Protein 4GR6 (pdb70)

CATH classification: 1.10.1200.210

Solvent-accessible surface area: 11670 Å² total; per-residue (Å²): 141,41,48,75,4,52,90,71,6,14,18,39,1,1,83,29,0,1,136,44,0,21,145,74,2,149,71,164,53,77,99,40,54,74,91,0,123,86,18,12,89,129,12,132,14,83,40,0,71,94,0,2,90,35,0,4,139,117,20,51,135,0,0,41,80,0,6,85,23,0,21,97,24,0,15,128,7,49,143,131,28,87,29,45,42,11,76,100,93,4,22,70,50,7,103,50,5,70,83,75,41,114,93,74,120,22,53,57,1,54,53,46,11,19,40,43,3,0,96,23,0,1,69,49,0,22,124,73,1,141,83,158,52,82,99,52,56,76,86,0,110,81,15,20,92,125,21,150,16,69,77,1,82,70,0,1,84,35,0,5,156,115,22,107,106,0,2,37,67,0,6,117,23,1,29,110,31,0,15,108,7,47,120,114,26,89,33,46,51,8,72,113,73,2,46,83,41,17,135,19,6,71,155,54,63,123,151,84,122

Radius of gyration: 19.75 Å; Cα contacts (8 Å, |Δi|>4): 149; chains: 2; bounding box: 53×51×36 Å

Sequence (209 aa):
TFGDVQKQIIVNYFTYKAVRTVLHQLYEMNPPQYTWFYNHIITNRPTDGKRFLRALGKESQEELAERVMITRLHLYGKWIKKADHGKIYQEISDENLALMRERLMETFGDVQKQIVNYFTYKAVRTVLHQLYEMNPPQYTWFYNNHIITNRPTDGKRFLRALGKESQEELAERVMITRLHLYGKWIKKADHGKIYQEISDENLALMRERLMET

Foldseek 3Di:
DCVVVVQQLLLVLLVVLLVVVLVVCVPPPVVVNVVSVVVCVPQPSRRPVSSLVVVCVPDVPSSVSSVVRSVVVVVVCVVDDDVVVVVVVVVVVVVVVVVVVVDD/DCPVVVQVVLLVLLVVLLVVLLVCCVPPPVVVNVVSVVVCVVQPSGRVVSSLVVVCVVDVVVSVSSVVRSVVVVVVCVVPDDVVVVVVVVVVVVVVVVVVVVVVD

Structure (mmCIF, N/CA/C/O backbone):
data_4GR6
#
_entry.id   4GR6
#
_cell.length_a   91.770
_cell.length_b   63.300
_cell.length_c   57.320
_cell.angle_alpha   90.00
_cell.angle_beta   96.57
_cell.angle_gamma   90.00
#
_symmetry.space_group_name_H-M   'C 1 2 1'
#
loop_
_entity.id
_entity.type
_entity.pdbx_description
1 polymer AtRbcX2
2 non-polymer 1,2-ETHANEDIOL
3 water water
#
loop_
_atom_site.group_PDB
_atom_site.id
_atom_site.type_symbol
_atom_site.label_atom_id
_atom_site.label_alt_id
_atom_site.label_comp_id
_atom_site.label_asym_id
_atom_site.label_entity_id
_atom_site.label_seq_id
_atom_site.pdbx_PDB_ins_code
_atom_site.Cartn_x
_atom_site.Cartn_y
_atom_site.Cartn_z
_atom_site.occupancy
_atom_site.B_iso_or_equiv
_atom_site.auth_seq_id
_atom_site.auth_comp_id
_atom_site.auth_asym_id
_atom_site.auth_atom_id
_atom_site.pdbx_PDB_model_num
ATOM 1 N N . THR A 1 11 ? -17.425 15.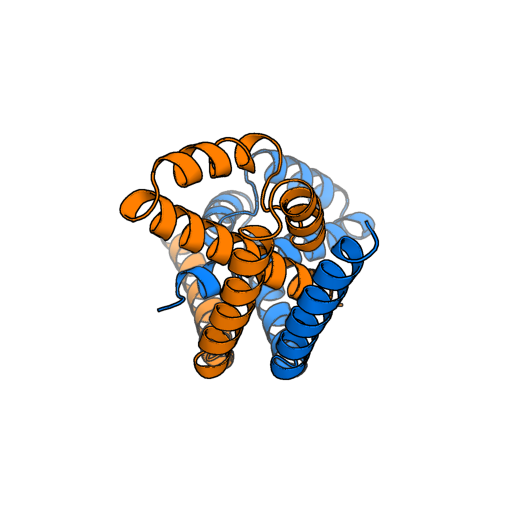318 -30.904 1.00 83.41 11 THR A N 1
ATOM 2 C CA . THR A 1 11 ? -18.139 15.135 -29.642 1.00 82.09 11 THR A CA 1
ATOM 3 C C . THR A 1 11 ? -17.153 15.067 -28.459 1.00 79.65 11 THR A C 1
ATOM 4 O O . THR A 1 11 ? -15.934 14.929 -28.651 1.00 79.76 11 THR A O 1
ATOM 8 N N . PHE A 1 12 ? -17.684 15.183 -27.242 1.00 73.49 12 PHE A N 1
ATOM 9 C CA . PHE A 1 12 ? -16.866 15.224 -26.027 1.00 64.15 12 PHE A CA 1
ATOM 10 C C . PHE A 1 12 ? -15.928 16.449 -26.003 1.00 63.16 12 PHE A C 1
ATOM 11 O O . PHE A 1 12 ? -14.948 16.493 -25.237 1.00 57.68 12 PHE A O 1
ATOM 19 N N . GLY A 1 13 ? -16.217 17.436 -26.848 1.00 52.53 13 GLY A N 1
ATOM 20 C CA . GLY A 1 13 ? -15.484 18.686 -26.820 1.00 50.66 13 GLY A CA 1
ATOM 21 C C . GLY A 1 13 ? -15.577 19.316 -25.445 1.00 44.05 13 GLY A C 1
ATOM 22 O O . GLY A 1 13 ? -14.688 20.047 -25.028 1.00 39.66 13 GLY A O 1
ATOM 23 N N . ASP A 1 14 ? -16.661 19.045 -24.723 1.00 36.93 14 ASP A N 1
ATOM 24 C CA . ASP A 1 14 ? -16.775 19.576 -23.387 1.00 38.39 14 ASP A CA 1
ATOM 25 C C . ASP A 1 14 ? -15.722 18.927 -22.497 1.00 43.61 14 ASP A C 1
ATOM 26 O O . ASP A 1 14 ? -15.227 19.556 -21.553 1.00 37.93 14 ASP A O 1
ATOM 31 N N . VAL A 1 15 ? -15.419 17.662 -22.771 1.00 40.39 15 VAL A N 1
ATOM 32 C CA . VAL A 1 15 ? -14.459 16.939 -21.952 1.00 42.07 15 VAL A CA 1
ATOM 33 C C . VAL A 1 15 ? -13.077 17.552 -22.181 1.00 38.12 15 VAL A C 1
ATOM 34 O O . VAL A 1 15 ? -12.344 17.820 -21.234 1.00 34.92 15 VAL A O 1
ATOM 38 N N . GLN A 1 16 ? -12.736 17.765 -23.443 1.00 36.27 16 GLN A N 1
ATOM 39 C CA . GLN A 1 16 ? -11.468 18.401 -23.776 1.00 43.40 16 GLN A CA 1
ATOM 40 C C . GLN A 1 16 ? -11.318 19.749 -23.062 1.00 47.32 16 GLN A C 1
ATOM 41 O O . GLN A 1 16 ? -10.295 20.024 -22.431 1.00 38.16 16 GLN A O 1
ATOM 47 N N . LYS A 1 17 ? -12.332 20.600 -23.187 1.00 35.13 17 LYS A N 1
ATOM 48 C CA . LYS A 1 17 ? -12.308 21.918 -22.554 1.00 33.02 17 LYS A CA 1
ATOM 49 C C . LYS A 1 17 ? -12.071 21.832 -21.045 1.00 33.51 17 LYS A C 1
ATOM 50 O O . LYS A 1 17 ? -11.290 22.609 -20.481 1.00 34.62 17 LYS A O 1
ATOM 56 N N . GLN A 1 18 ? -12.735 20.890 -20.376 1.00 31.61 18 GLN A N 1
ATOM 57 C CA . GLN A 1 18 ? -12.589 20.725 -18.928 1.00 33.53 18 GLN A CA 1
ATOM 58 C C . GLN A 1 18 ? -11.191 20.223 -18.526 1.00 36.46 18 GLN A C 1
ATOM 59 O O . GLN A 1 18 ? -10.630 20.652 -17.516 1.00 28.91 18 GLN A O 1
ATOM 65 N N A ILE A 1 19 ? -10.667 19.286 -19.308 0.06 39.68 19 ILE A N 1
ATOM 66 N N B ILE A 1 19 ? -10.670 19.281 -19.298 0.94 40.52 19 ILE A N 1
ATOM 67 C CA A ILE A 1 19 ? -9.325 18.774 -19.090 0.06 39.18 19 ILE A CA 1
ATOM 68 C CA B ILE A 1 19 ? -9.326 18.774 -19.077 0.94 41.75 19 ILE A CA 1
ATOM 69 C C A ILE A 1 19 ? -8.339 19.926 -19.179 0.06 35.26 19 ILE A C 1
ATOM 70 C C B ILE A 1 19 ? -8.339 19.938 -19.185 0.94 33.98 19 ILE A C 1
ATOM 71 O O A ILE A 1 19 ? -7.480 20.089 -18.315 0.06 34.50 19 ILE A O 1
ATOM 72 O O B ILE A 1 19 ? -7.492 20.121 -18.333 0.94 34.15 19 ILE A O 1
ATOM 103 N N . VAL A 1 20 ? -8.476 20.735 -20.223 1.00 27.68 20 VAL A N 1
ATOM 104 C CA . VAL A 1 20 ? -7.596 21.876 -20.407 1.00 31.05 20 VAL A CA 1
ATOM 105 C C . VAL A 1 20 ? -7.753 22.881 -19.253 1.00 31.46 20 VAL A C 1
ATOM 106 O O . VAL A 1 20 ? -6.752 23.416 -18.728 1.00 26.20 20 VAL A O 1
ATOM 112 N N . ASN A 1 21 ? -8.994 23.107 -18.793 1.00 30.70 21 ASN A N 1
ATOM 113 C CA . ASN A 1 21 ? -9.199 23.959 -17.618 1.00 24.35 21 ASN A CA 1
ATOM 114 C C . ASN A 1 21 ? -8.477 23.409 -16.419 1.00 26.44 21 ASN A C 1
ATOM 115 O O . ASN A 1 21 ? -7.849 24.149 -15.653 1.00 27.96 21 ASN A O 1
ATOM 120 N N . TYR A 1 22 ? -8.608 22.105 -16.192 1.00 26.78 22 TYR A N 1
ATOM 121 C CA . TYR A 1 22 ? -7.997 21.552 -15.025 1.00 27.11 22 TYR A CA 1
ATOM 122 C C . TYR A 1 22 ? -6.457 21.657 -15.106 1.00 25.56 22 TYR A C 1
ATOM 123 O O . TYR A 1 22 ? -5.842 21.939 -14.104 1.00 26.44 22 TYR A O 1
ATOM 132 N N . PHE A 1 23 ? -5.839 21.400 -16.267 1.00 27.36 23 PHE A N 1
ATOM 133 C CA . PHE A 1 23 ? -4.379 21.534 -16.314 1.00 26.06 23 PHE A CA 1
ATOM 134 C C . PHE A 1 23 ? -3.952 22.985 -16.142 1.00 22.53 23 PHE A C 1
ATOM 135 O O . PHE A 1 23 ? -2.860 23.267 -15.630 1.00 27.47 23 PHE A O 1
ATOM 143 N N . THR A 1 24 ? -4.792 23.910 -16.573 1.00 24.53 24 THR A N 1
ATOM 144 C CA . THR A 1 24 ? -4.476 25.312 -16.401 1.00 24.05 24 THR A CA 1
ATOM 145 C C . THR A 1 24 ? -4.446 25.635 -14.910 1.00 28.44 24 THR A C 1
ATOM 146 O O . THR A 1 24 ? -3.529 26.301 -14.425 1.00 23.67 24 THR A O 1
ATOM 150 N N . TYR A 1 25 ? -5.451 25.149 -14.187 1.00 25.85 25 TYR A N 1
ATOM 151 C CA . TYR A 1 25 ? -5.526 25.337 -12.744 1.00 22.63 25 TYR A CA 1
ATOM 152 C C . TYR A 1 25 ? -4.347 24.669 -12.042 1.00 25.50 25 TYR A C 1
ATOM 153 O O . TYR A 1 25 ? -3.718 25.275 -11.181 1.00 27.76 25 TYR A O 1
ATOM 162 N N . LYS A 1 26 ? -4.021 23.436 -12.426 1.00 20.61 26 LYS A N 1
ATOM 163 C CA . LYS A 1 26 ? -2.881 22.775 -11.844 1.00 24.89 26 LYS A CA 1
ATOM 164 C C . LYS A 1 26 ? -1.578 23.571 -12.155 1.00 23.11 26 LYS A C 1
ATOM 165 O O . LYS A 1 26 ? -0.694 23.691 -11.301 1.00 21.46 26 LYS A O 1
ATOM 171 N N . ALA A 1 27 ? -1.471 24.116 -13.369 1.00 26.25 27 ALA A N 1
ATOM 172 C CA . ALA A 1 27 ? -0.364 25.023 -13.671 1.00 24.15 27 ALA A CA 1
ATOM 173 C C . ALA A 1 27 ? -0.319 26.252 -12.763 1.00 25.53 27 ALA A C 1
ATOM 174 O O . ALA A 1 27 ? 0.780 26.673 -12.312 1.00 25.45 27 ALA A O 1
ATOM 176 N N . VAL A 1 28 ? -1.480 26.845 -12.472 1.00 22.71 28 VAL A N 1
ATOM 177 C CA . VAL A 1 28 ? -1.507 28.019 -11.608 1.00 22.52 28 VAL A CA 1
ATOM 178 C C . VAL A 1 28 ? -0.993 27.622 -10.244 1.00 22.33 28 VAL A C 1
ATOM 179 O O . VAL A 1 28 ? -0.162 28.331 -9.622 1.00 21.10 28 VAL A O 1
ATOM 183 N N . ARG A 1 29 ? -1.460 26.479 -9.749 1.00 23.56 29 ARG A N 1
ATOM 184 C CA . ARG A 1 29 ? -0.979 26.002 -8.452 1.00 24.88 29 ARG A CA 1
ATOM 185 C C . ARG A 1 29 ? 0.526 25.760 -8.461 1.00 25.61 29 ARG A C 1
ATOM 186 O O . ARG A 1 29 ? 1.226 26.021 -7.483 1.00 24.65 29 ARG A O 1
ATOM 194 N N . THR A 1 30 ? 1.042 25.230 -9.563 1.00 26.23 30 THR A N 1
ATOM 195 C CA . THR A 1 30 ? 2.475 24.971 -9.639 1.00 28.05 30 THR A CA 1
ATOM 196 C C . THR A 1 30 ? 3.310 26.250 -9.594 1.00 22.46 30 THR A C 1
ATOM 197 O O . THR A 1 30 ? 4.316 26.325 -8.877 1.00 23.67 30 THR A O 1
ATOM 201 N N . VAL A 1 31 ? 2.893 27.247 -10.346 1.00 22.33 31 VAL A N 1
ATOM 202 C CA . VAL A 1 31 ? 3.553 28.536 -10.324 1.00 26.49 31 VAL A CA 1
ATOM 203 C C . VAL A 1 31 ? 3.437 29.195 -8.929 1.00 23.74 31 VAL A C 1
ATOM 204 O O . VAL A 1 31 ? 4.425 29.717 -8.416 1.00 26.02 31 VAL A O 1
ATOM 208 N N . LEU A 1 32 ? 2.257 29.125 -8.282 1.00 23.60 32 LEU A N 1
ATOM 209 C CA . LEU A 1 32 ? 2.131 29.684 -6.944 1.00 21.00 32 LEU A CA 1
ATOM 210 C C . LEU A 1 32 ? 3.163 29.048 -6.011 1.00 27.67 32 LEU A C 1
ATOM 211 O O . LEU A 1 32 ? 3.813 29.728 -5.210 1.00 25.58 32 LEU A O 1
ATOM 216 N N . HIS A 1 33 ? 3.282 27.725 -6.091 1.00 23.14 33 HIS A N 1
ATOM 217 C CA . HIS A 1 33 ? 4.222 26.983 -5.250 1.00 24.58 33 HIS A CA 1
ATOM 218 C C . HIS A 1 33 ? 5.668 27.423 -5.533 1.00 24.52 33 HIS A C 1
ATOM 219 O O . HIS A 1 33 ? 6.484 27.532 -4.613 1.00 27.85 33 HIS A O 1
ATOM 226 N N . GLN A 1 34 ? 5.985 27.724 -6.785 1.00 28.80 34 GLN A N 1
ATOM 227 C CA . GLN A 1 34 ? 7.317 28.255 -7.105 1.00 30.19 34 GLN A CA 1
ATOM 228 C C . GLN A 1 34 ? 7.487 29.615 -6.441 1.00 31.67 34 GLN A C 1
ATOM 229 O O . GLN A 1 34 ? 8.481 29.877 -5.762 1.00 33.51 34 GLN A O 1
ATOM 235 N N . LEU A 1 35 ? 6.545 30.515 -6.674 1.00 24.03 35 LEU A N 1
ATOM 236 C CA . LEU A 1 35 ? 6.646 31.869 -6.117 1.00 27.65 35 LEU A CA 1
ATOM 237 C C . LEU A 1 35 ? 6.723 31.903 -4.575 1.00 22.71 35 LEU A C 1
ATOM 238 O O . LEU A 1 35 ? 7.376 32.787 -3.998 1.00 23.51 35 LEU A O 1
ATOM 243 N N . TYR A 1 36 ? 6.042 30.956 -3.922 1.00 25.64 36 TYR A N 1
ATOM 244 C CA . TYR A 1 36 ? 5.863 30.947 -2.474 1.00 31.40 36 TYR A CA 1
ATOM 245 C C . TYR A 1 36 ? 7.231 31.071 -1.767 1.00 34.50 36 TYR A C 1
ATOM 246 O O . TYR A 1 36 ? 7.397 31.867 -0.830 1.00 25.06 36 TYR A O 1
ATOM 255 N N . GLU A 1 37 ? 8.220 30.313 -2.239 1.00 32.85 37 GLU A N 1
ATOM 256 C CA . GLU A 1 37 ? 9.564 30.394 -1.647 1.00 38.36 37 GLU A CA 1
ATOM 257 C C . GLU A 1 37 ? 10.512 31.300 -2.432 1.00 36.92 37 GLU A C 1
ATOM 258 O O . GLU A 1 37 ? 11.328 31.990 -1.848 1.00 36.43 37 GLU A O 1
ATOM 260 N N . MET A 1 38 ? 10.383 31.321 -3.761 1.00 29.78 38 MET A N 1
ATOM 261 C CA . MET A 1 38 ? 11.407 31.949 -4.606 1.00 31.03 38 MET A CA 1
ATOM 262 C C . MET A 1 38 ? 11.132 33.403 -4.949 1.00 31.82 38 MET A C 1
ATOM 263 O O . MET A 1 38 ? 12.034 34.117 -5.412 1.00 30.80 38 MET A O 1
ATOM 268 N N . ASN A 1 39 ? 9.897 33.859 -4.736 1.00 27.18 39 ASN A N 1
ATOM 269 C CA . ASN A 1 39 ? 9.558 35.226 -5.109 1.00 23.68 39 ASN A CA 1
ATOM 270 C C . ASN A 1 39 ? 8.360 35.752 -4.347 1.00 23.95 39 ASN A C 1
ATOM 271 O O . ASN A 1 39 ? 7.293 35.939 -4.914 1.00 27.97 39 ASN A O 1
ATOM 276 N N . PRO A 1 40 ? 8.532 35.993 -3.053 1.00 25.20 40 PRO A N 1
ATOM 277 C CA . PRO A 1 40 ? 7.411 36.402 -2.185 1.00 29.42 40 PRO A CA 1
ATOM 278 C C . PRO A 1 40 ? 6.613 37.633 -2.661 1.00 27.39 40 PRO A C 1
ATOM 279 O O . PRO A 1 40 ? 5.399 37.628 -2.490 1.00 26.99 40 PRO A O 1
ATOM 283 N N . PRO A 1 41 ? 7.261 38.665 -3.235 1.00 29.25 41 PRO A N 1
ATOM 284 C CA . PRO A 1 41 ? 6.460 39.797 -3.727 1.00 31.17 41 PRO A CA 1
ATOM 285 C C . PRO A 1 41 ? 5.502 39.384 -4.857 1.00 31.09 41 PRO A C 1
ATOM 286 O O . PRO A 1 41 ? 4.376 39.852 -4.914 1.00 31.21 41 PRO A O 1
ATOM 290 N N . GLN A 1 42 ? 5.963 38.508 -5.733 1.00 25.14 42 GLN A N 1
ATOM 291 C CA . GLN A 1 42 ? 5.131 38.044 -6.837 1.00 25.42 42 GLN A CA 1
ATOM 292 C C . GLN A 1 42 ? 4.084 37.030 -6.386 1.00 28.06 42 GLN A C 1
ATOM 293 O O . GLN A 1 42 ? 2.992 36.993 -6.942 1.00 24.98 42 GLN A O 1
ATOM 299 N N . TYR A 1 43 ? 4.410 36.230 -5.372 1.00 25.23 43 TYR A N 1
ATOM 300 C CA . TYR A 1 43 ? 3.467 35.298 -4.773 1.00 21.21 43 TYR A CA 1
ATOM 301 C C . TYR A 1 43 ? 2.240 36.057 -4.247 1.00 22.87 43 TYR A C 1
ATOM 302 O O . TYR A 1 43 ? 1.115 35.707 -4.555 1.00 25.29 43 TYR A O 1
ATOM 311 N N . THR A 1 44 ? 2.465 37.083 -3.434 1.00 23.57 44 THR A N 1
ATOM 312 C CA . THR A 1 44 ? 1.343 37.798 -2.832 1.00 26.71 44 THR A CA 1
ATOM 313 C C . THR A 1 44 ? 0.572 38.540 -3.919 1.00 29.10 44 THR A C 1
ATOM 314 O O . THR A 1 44 ? -0.640 38.595 -3.848 1.00 28.44 44 THR A O 1
ATOM 318 N N . TRP A 1 45 ? 1.280 39.092 -4.902 1.00 26.36 45 TRP A N 1
ATOM 319 C CA . TRP A 1 45 ? 0.619 39.705 -6.058 1.00 29.64 45 TRP A CA 1
ATOM 320 C C . TRP A 1 45 ? -0.282 38.703 -6.775 1.00 23.14 45 TRP A C 1
ATOM 321 O O . TRP A 1 45 ? -1.458 38.990 -7.026 1.00 25.04 45 TRP A O 1
ATOM 332 N N . PHE A 1 46 ? 0.229 37.516 -7.077 1.00 23.27 46 PHE A N 1
ATOM 333 C CA . PHE A 1 46 ? -0.535 36.524 -7.871 1.00 26.93 46 PHE A CA 1
ATOM 334 C C . PHE A 1 46 ? -1.708 35.932 -7.086 1.00 25.91 46 PHE A C 1
ATOM 335 O O . PHE A 1 46 ? -2.851 35.808 -7.601 1.00 24.02 46 PHE A O 1
ATOM 343 N N . TYR A 1 47 ? -1.452 35.584 -5.826 1.00 21.68 47 TYR A N 1
ATOM 344 C CA . TYR A 1 47 ? -2.527 35.214 -4.891 1.00 22.65 47 TYR A CA 1
ATOM 345 C C . TYR A 1 47 ? -3.682 36.241 -4.902 1.00 27.46 47 TYR A C 1
ATOM 346 O O . TYR A 1 47 ? -4.849 35.877 -5.082 1.00 28.05 47 TYR A O 1
ATOM 355 N N . ASN A 1 48 ? -3.360 37.520 -4.683 1.00 25.72 48 ASN A N 1
ATOM 356 C CA . ASN A 1 48 ? -4.400 38.550 -4.682 1.00 31.04 48 ASN A CA 1
ATOM 357 C C . ASN A 1 48 ? -5.096 38.667 -6.048 1.00 28.69 48 ASN A C 1
ATOM 358 O O . ASN A 1 48 ? -6.274 38.819 -6.109 1.00 28.05 48 ASN A O 1
ATOM 363 N N . HIS A 1 49 ? -4.331 38.552 -7.130 1.00 27.33 49 HIS A N 1
ATOM 364 C CA . HIS A 1 49 ? -4.890 38.639 -8.474 1.00 24.19 49 HIS A CA 1
ATOM 365 C C . HIS A 1 49 ? -5.946 37.587 -8.687 1.00 25.96 49 HIS A C 1
ATOM 366 O O . HIS A 1 49 ? -7.075 37.842 -9.203 1.00 26.89 49 HIS A O 1
ATOM 373 N N . ILE A 1 50 ? -5.602 36.363 -8.299 1.00 25.27 50 ILE A N 1
ATOM 374 C CA . ILE A 1 50 ? -6.515 35.233 -8.472 1.00 23.10 50 ILE A CA 1
ATOM 375 C C . ILE A 1 50 ? -7.823 35.357 -7.673 1.00 29.29 50 ILE A C 1
ATOM 376 O O . ILE A 1 50 ? -8.865 34.779 -8.065 1.00 29.40 50 ILE A O 1
ATOM 381 N N . ILE A 1 51 ? -7.801 36.120 -6.601 1.00 29.47 51 ILE A N 1
ATOM 382 C CA . ILE A 1 51 ? -9.067 36.351 -5.876 1.00 30.09 51 ILE A CA 1
ATOM 383 C C . ILE A 1 51 ? -10.119 36.866 -6.868 1.00 39.55 51 ILE A C 1
ATOM 384 O O . ILE A 1 51 ? -11.287 36.460 -6.809 1.00 39.07 51 ILE A O 1
ATOM 389 N N . THR A 1 52 ? -9.741 37.748 -7.795 1.00 37.68 52 THR A N 1
ATOM 390 C CA . THR A 1 52 ? -10.770 38.275 -8.702 1.00 43.86 52 THR A CA 1
ATOM 391 C C . THR A 1 52 ? -10.663 37.771 -10.141 1.00 44.47 52 THR A C 1
ATOM 392 O O . THR A 1 52 ? -11.478 38.105 -10.987 1.00 49.76 52 THR A O 1
ATOM 396 N N . ASN A 1 53 ? -9.656 36.970 -10.429 1.00 32.77 53 ASN A N 1
ATOM 397 C CA . ASN A 1 53 ? -9.598 36.320 -11.718 1.00 26.98 53 ASN A CA 1
ATOM 398 C C . ASN A 1 53 ? -9.445 34.838 -11.481 1.00 32.97 53 ASN A C 1
ATOM 399 O O . ASN A 1 53 ? -8.338 34.341 -11.378 1.00 30.01 53 ASN A O 1
ATOM 404 N N . ARG A 1 54 ? -10.554 34.123 -11.377 1.00 31.95 54 ARG A N 1
ATOM 405 C CA . ARG A 1 54 ? -10.479 32.707 -10.999 1.00 42.06 54 ARG A CA 1
ATOM 406 C C . ARG A 1 54 ? -10.019 31.757 -12.113 1.00 44.15 54 ARG A C 1
ATOM 407 O O . ARG A 1 54 ? -10.425 31.912 -13.260 1.00 49.34 54 ARG A O 1
ATOM 415 N N . PRO A 1 55 ? -9.195 30.739 -11.780 1.00 49.46 55 PRO A N 1
ATOM 416 C CA . PRO A 1 55 ? -8.734 29.786 -12.815 1.00 44.38 55 PRO A CA 1
ATOM 417 C C . PRO A 1 55 ? -9.764 28.691 -13.124 1.00 55.89 55 PRO A C 1
ATOM 418 O O . PRO A 1 55 ? -9.501 27.523 -12.848 1.00 61.47 55 PRO A O 1
ATOM 422 N N . THR A 1 56 ? -10.905 29.066 -13.702 1.00 57.11 56 THR A N 1
ATOM 423 C CA . THR A 1 56 ? -11.949 28.108 -14.020 1.00 57.87 56 THR A CA 1
ATOM 424 C C . THR A 1 56 ? -12.040 27.852 -15.525 1.00 49.62 56 THR A C 1
ATOM 425 O O . THR A 1 56 ? -11.803 26.738 -15.962 1.00 50.86 56 THR A O 1
ATOM 429 N N . ASP A 1 57 ? -12.400 28.858 -16.319 1.00 47.31 57 ASP A N 1
ATOM 430 C CA . ASP A 1 57 ? -12.189 28.761 -17.761 1.00 47.61 57 ASP A CA 1
ATOM 431 C C . ASP A 1 57 ? -10.747 29.171 -18.070 1.00 32.97 57 ASP A C 1
ATOM 432 O O . ASP A 1 57 ? -10.393 30.311 -17.878 1.00 32.86 57 ASP A O 1
ATOM 437 N N . GLY A 1 58 ? -9.928 28.244 -18.563 1.00 36.98 58 GLY A N 1
ATOM 438 C CA . GLY A 1 58 ? -8.501 28.479 -18.690 1.00 32.77 58 GLY A CA 1
ATOM 439 C C . GLY A 1 58 ? -8.199 29.666 -19.563 1.00 28.14 58 GLY A C 1
ATOM 440 O O . GLY A 1 58 ? -7.418 30.570 -19.215 1.00 30.61 58 GLY A O 1
ATOM 441 N N . LYS A 1 59 ? -8.816 29.669 -20.727 1.00 27.94 59 LYS A N 1
ATOM 442 C CA . LYS A 1 59 ? -8.586 30.718 -21.714 1.00 30.92 59 LYS A CA 1
ATOM 443 C C . LYS A 1 59 ? -8.934 32.104 -21.191 1.00 28.60 59 LYS A C 1
ATOM 444 O O . LYS A 1 59 ? -8.200 33.073 -21.380 1.00 30.94 59 LYS A O 1
ATOM 450 N N . ARG A 1 60 ? -10.070 32.204 -20.524 1.00 27.68 60 ARG A N 1
ATOM 451 C CA . ARG A 1 60 ? -10.515 33.490 -20.020 1.00 30.18 60 ARG A CA 1
ATOM 452 C C . ARG A 1 60 ? -9.598 33.925 -18.878 1.00 26.20 60 ARG A C 1
ATOM 453 O O . ARG A 1 60 ? -9.242 35.090 -18.738 1.00 28.87 60 ARG A O 1
ATOM 461 N N . PHE A 1 61 ? -9.194 32.969 -18.066 1.00 27.04 61 PHE A N 1
ATOM 462 C CA . PHE A 1 61 ? -8.260 33.273 -16.990 1.00 26.82 61 PHE A CA 1
ATOM 463 C C . PHE A 1 61 ? -6.933 33.816 -17.555 1.00 25.69 61 PHE A C 1
ATOM 464 O O . PHE A 1 61 ? -6.405 34.836 -17.102 1.00 25.23 61 PHE A O 1
ATOM 472 N N . LEU A 1 62 ? -6.412 33.149 -18.575 1.00 25.94 62 LEU A N 1
ATOM 473 C CA . LEU A 1 62 ? -5.130 33.549 -19.165 1.00 24.72 62 LEU A CA 1
ATOM 474 C C . LEU A 1 62 ? -5.195 34.899 -19.850 1.00 25.18 62 LEU A C 1
ATOM 475 O O . LEU A 1 62 ? -4.222 35.674 -19.766 1.00 25.14 62 LEU A O 1
ATOM 480 N N . ARG A 1 63 ? -6.318 35.204 -20.522 1.00 27.20 63 ARG A N 1
ATOM 481 C CA . ARG A 1 63 ? -6.473 36.512 -21.165 1.00 30.13 63 ARG A CA 1
ATOM 482 C C . ARG A 1 63 ? -6.408 37.640 -20.138 1.00 27.16 63 ARG A C 1
ATOM 483 O O . ARG A 1 63 ? -5.711 38.666 -20.298 1.00 28.71 63 ARG A O 1
ATOM 491 N N . ALA A 1 64 ? -7.159 37.471 -19.070 1.00 31.67 64 ALA A N 1
ATOM 492 C CA . ALA A 1 64 ? -7.213 38.502 -18.042 1.00 31.28 64 ALA A CA 1
ATOM 493 C C . ALA A 1 64 ? -5.874 38.604 -17.307 1.00 29.09 64 ALA A C 1
ATOM 494 O O . ALA A 1 64 ? -5.408 39.720 -16.984 1.00 29.96 64 ALA A O 1
ATOM 496 N N . LEU A 1 65 ? -5.237 37.466 -17.040 1.00 23.15 65 LEU A N 1
ATOM 497 C CA . LEU A 1 65 ? -3.928 37.522 -16.356 1.00 25.90 65 LEU A CA 1
ATOM 498 C C . LEU A 1 65 ? -2.917 38.246 -17.235 1.00 32.97 65 LEU A C 1
ATOM 499 O O . LEU A 1 65 ? -2.102 39.046 -16.769 1.00 28.13 65 LEU A O 1
ATOM 504 N N . GLY A 1 66 ? -2.965 37.942 -18.522 1.00 28.17 66 GLY A N 1
ATOM 505 C CA . GLY A 1 66 ? -2.059 38.530 -19.476 1.00 26.27 66 GLY A CA 1
ATOM 506 C C . GLY A 1 66 ? -2.144 40.043 -19.564 1.00 26.78 66 GLY A C 1
ATOM 507 O O . GLY A 1 66 ? -1.142 40.705 -19.869 1.00 30.21 66 GLY A O 1
ATOM 508 N N . LYS A 1 67 ? -3.320 40.610 -19.289 1.00 29.14 67 LYS A N 1
ATOM 509 C CA . LYS A 1 67 ? -3.442 42.055 -19.315 1.00 28.52 67 LYS A CA 1
ATOM 510 C C . LYS A 1 67 ? -2.626 42.742 -18.204 1.00 38.22 67 LYS A C 1
ATOM 511 O O . LYS A 1 67 ? -2.316 43.930 -18.301 1.00 35.29 67 LYS A O 1
ATOM 517 N N . GLU A 1 68 ? -2.276 41.991 -17.160 1.00 34.63 68 GLU A N 1
ATOM 518 C CA . GLU A 1 68 ? -1.585 42.566 -15.987 1.00 37.31 68 GLU A CA 1
ATOM 519 C C . GLU A 1 68 ? -0.181 42.048 -15.804 1.00 32.32 68 GLU A C 1
ATOM 520 O O . GLU A 1 68 ? 0.675 42.750 -15.275 1.00 31.29 68 GLU A O 1
ATOM 526 N N . SER A 1 69 ? 0.061 40.819 -16.241 1.00 29.50 69 SER A N 1
ATOM 527 C CA . SER A 1 69 ? 1.383 40.228 -16.142 1.00 30.85 69 SER A CA 1
ATOM 528 C C . SER A 1 69 ? 1.542 39.163 -17.206 1.00 30.68 69 SER A C 1
ATOM 529 O O . SER A 1 69 ? 1.167 37.999 -17.033 1.00 27.75 69 SER A O 1
ATOM 532 N N . GLN A 1 70 ? 2.086 39.561 -18.338 1.00 30.22 70 GLN A N 1
ATOM 533 C CA . GLN A 1 70 ? 2.338 38.596 -19.409 1.00 29.81 70 GLN A CA 1
ATOM 534 C C . GLN A 1 70 ? 3.367 37.521 -19.019 1.00 27.78 70 GLN A C 1
ATOM 535 O O . GLN A 1 70 ? 3.309 36.396 -19.524 1.00 26.69 70 GLN A O 1
ATOM 541 N N A GLU A 1 71 ? 4.296 37.855 -18.132 0.58 23.92 71 GLU A N 1
ATOM 542 N N B GLU A 1 71 ? 4.309 37.868 -18.140 0.42 24.04 71 GLU A N 1
ATOM 543 C CA A GLU A 1 71 ? 5.277 36.884 -17.637 0.58 23.14 71 GLU A CA 1
ATOM 544 C CA B GLU A 1 71 ? 5.269 36.888 -17.622 0.42 23.57 71 GLU A CA 1
ATOM 545 C C A GLU A 1 71 ? 4.641 35.745 -16.821 0.58 20.67 71 GLU A C 1
ATOM 546 C C B GLU A 1 71 ? 4.524 35.749 -16.941 0.42 21.01 71 GLU A C 1
ATOM 547 O O A GLU A 1 71 ? 5.054 34.600 -16.920 0.58 20.36 71 GLU A O 1
ATOM 548 O O B GLU A 1 71 ? 4.685 34.597 -17.312 0.42 22.88 71 GLU A O 1
ATOM 571 N N . LEU A 1 72 ? 3.697 36.069 -15.951 1.00 23.04 72 LEU A N 1
ATOM 572 C CA . LEU A 1 72 ? 2.970 35.016 -15.259 1.00 23.72 72 LEU A CA 1
ATOM 573 C C . LEU A 1 72 ? 2.074 34.219 -16.202 1.00 20.55 72 LEU A C 1
ATOM 574 O O . LEU A 1 72 ? 1.982 32.999 -16.068 1.00 23.48 72 LEU A O 1
ATOM 579 N N . ALA A 1 73 ? 1.407 34.891 -17.146 1.00 23.97 73 ALA A N 1
ATOM 580 C CA . ALA A 1 73 ? 0.569 34.180 -18.102 1.00 23.61 73 ALA A CA 1
ATOM 581 C C . ALA A 1 73 ? 1.428 33.191 -18.854 1.00 25.29 73 ALA A C 1
ATOM 582 O O . ALA A 1 73 ? 1.065 32.041 -19.081 1.00 24.88 73 ALA A O 1
ATOM 584 N N . GLU A 1 74 ? 2.614 33.637 -19.236 1.00 21.39 74 GLU A N 1
ATOM 585 C CA . GLU A 1 74 ? 3.471 32.764 -20.023 1.00 18.79 74 GLU A CA 1
ATOM 586 C C . GLU A 1 74 ? 3.964 31.573 -19.209 1.00 20.12 74 GLU A C 1
ATOM 587 O O . GLU A 1 74 ? 4.113 30.442 -19.719 1.00 23.41 74 GLU A O 1
ATOM 590 N N . ARG A 1 75 ? 4.259 31.813 -17.933 1.00 22.13 75 ARG A N 1
ATOM 591 C CA . ARG A 1 75 ? 4.700 30.712 -17.093 1.00 22.60 75 ARG A CA 1
ATOM 592 C C . ARG A 1 75 ? 3.575 29.677 -16.921 1.00 20.76 75 ARG A C 1
ATOM 593 O O . ARG A 1 75 ? 3.823 28.463 -16.877 1.00 21.93 75 ARG A O 1
ATOM 601 N N . VAL A 1 76 ? 2.360 30.170 -16.794 1.00 22.99 76 VAL A N 1
ATOM 602 C CA . VAL A 1 76 ? 1.207 29.256 -16.679 1.00 25.56 76 VAL A CA 1
ATOM 603 C C . VAL A 1 76 ? 0.973 28.487 -17.993 1.00 23.36 76 VAL A C 1
ATOM 604 O O . VAL A 1 76 ? 0.726 27.266 -17.983 1.00 25.74 76 VAL A O 1
ATOM 608 N N . MET A 1 77 ? 1.117 29.176 -19.126 1.00 21.60 77 MET A N 1
ATOM 609 C CA . MET A 1 77 ? 0.985 28.519 -20.440 1.00 21.39 77 MET A CA 1
ATOM 610 C C . MET A 1 77 ? 2.012 27.425 -20.614 1.00 28.65 77 MET A C 1
ATOM 611 O O . MET A 1 77 ? 1.712 26.346 -21.111 1.00 23.62 77 MET A O 1
ATOM 616 N N . ILE A 1 78 ? 3.262 27.715 -20.292 1.00 28.25 78 ILE A N 1
ATOM 617 C CA . ILE A 1 78 ? 4.307 26.728 -20.552 1.00 26.79 78 ILE A CA 1
ATOM 618 C C . ILE A 1 78 ? 4.057 25.574 -19.596 1.00 23.97 78 ILE A C 1
ATOM 619 O O . ILE A 1 78 ? 4.120 24.397 -19.972 1.00 25.86 78 ILE A O 1
ATOM 624 N N . THR A 1 79 ? 3.761 25.920 -18.343 1.00 25.20 79 THR A N 1
ATOM 625 C CA . THR A 1 79 ? 3.615 24.888 -17.316 1.00 28.55 79 THR A CA 1
ATOM 626 C C . THR A 1 79 ? 2.422 23.982 -17.596 1.00 24.13 79 THR A C 1
ATOM 627 O O . THR A 1 79 ? 2.523 22.765 -17.436 1.00 21.09 79 THR A O 1
ATOM 631 N N . ARG A 1 80 ? 1.320 24.542 -18.071 1.00 20.64 80 ARG A N 1
ATOM 632 C CA . ARG A 1 80 ? 0.162 23.674 -18.359 1.00 25.47 80 ARG A CA 1
ATOM 633 C C . ARG A 1 80 ? 0.429 22.697 -19.455 1.00 23.05 80 ARG A C 1
ATOM 634 O O . ARG A 1 80 ? -0.002 21.542 -19.392 1.00 23.05 80 ARG A O 1
ATOM 642 N N . LEU A 1 81 ? 1.131 23.155 -20.483 1.00 24.30 81 LEU A N 1
ATOM 643 C CA . LEU A 1 81 ? 1.443 22.299 -21.594 1.00 24.16 81 LEU A CA 1
ATOM 644 C C . LEU A 1 81 ? 2.422 21.205 -21.174 1.00 24.13 81 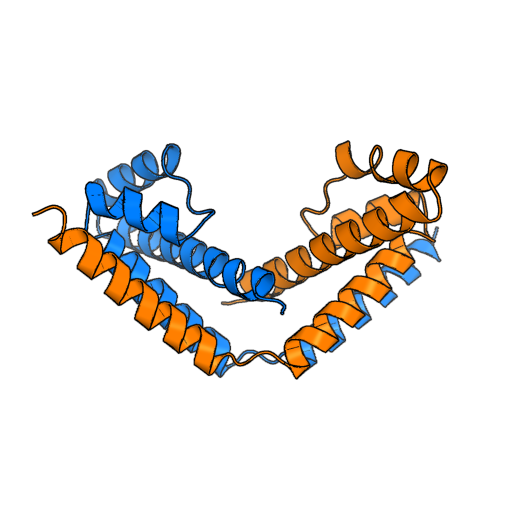LEU A C 1
ATOM 645 O O . LEU A 1 81 ? 2.260 20.035 -21.516 1.00 23.81 81 LEU A O 1
ATOM 650 N N . HIS A 1 82 ? 3.455 21.563 -20.436 1.00 22.23 82 HIS A N 1
ATOM 651 C CA . HIS A 1 82 ? 4.418 20.526 -20.021 1.00 24.81 82 HIS A CA 1
ATOM 652 C C . HIS A 1 82 ? 3.814 19.511 -19.061 1.00 23.05 82 HIS A C 1
ATOM 653 O O . HIS A 1 82 ? 4.126 18.322 -19.145 1.00 25.30 82 HIS A O 1
ATOM 660 N N . LEU A 1 83 ? 2.974 19.982 -18.147 1.00 25.69 83 LEU A N 1
ATOM 661 C CA . LEU A 1 83 ? 2.220 19.046 -17.278 1.00 27.21 83 LEU A CA 1
ATOM 662 C C . LEU A 1 83 ? 1.348 18.086 -18.081 1.00 29.16 83 LEU A C 1
ATOM 663 O O . LEU A 1 83 ? 1.310 16.893 -17.799 1.00 28.53 83 LEU A O 1
ATOM 668 N N . TYR A 1 84 ? 0.597 18.613 -19.051 1.00 24.28 84 TYR A N 1
ATOM 669 C CA . TYR A 1 84 ? -0.206 17.744 -19.916 1.00 23.29 84 TYR A CA 1
ATOM 670 C C . TYR A 1 84 ? 0.650 16.716 -20.627 1.00 24.48 84 TYR A C 1
ATOM 671 O O . TYR A 1 84 ? 0.302 15.527 -20.689 1.00 29.15 84 TYR A O 1
ATOM 680 N N . GLY A 1 85 ? 1.778 17.170 -21.174 1.00 29.08 85 GLY A N 1
ATOM 681 C CA . GLY A 1 85 ? 2.745 16.253 -21.763 1.00 32.61 85 GLY A CA 1
ATOM 682 C C . GLY A 1 85 ? 3.196 15.119 -20.848 1.00 34.15 85 GLY A C 1
ATOM 683 O O . GLY A 1 85 ? 3.260 13.966 -21.264 1.00 30.57 85 GLY A O 1
ATOM 684 N N . LYS A 1 86 ? 3.529 15.436 -19.600 1.00 31.05 86 LYS A N 1
ATOM 685 C CA . LYS A 1 86 ? 3.987 14.405 -18.669 1.00 32.92 86 LYS A CA 1
ATOM 686 C C . LYS A 1 86 ? 2.855 13.457 -18.354 1.00 31.69 86 LYS A C 1
ATOM 687 O O . LYS A 1 86 ? 3.052 12.237 -18.226 1.00 28.69 86 LYS A O 1
ATOM 693 N N . TRP A 1 87 ? 1.654 14.025 -18.198 1.00 26.80 87 TRP A N 1
ATOM 694 C CA . TRP A 1 87 ? 0.488 13.208 -17.909 1.00 29.19 87 TRP A CA 1
ATOM 695 C C . TRP A 1 87 ? 0.195 12.206 -19.009 1.00 33.99 87 TRP A C 1
ATOM 69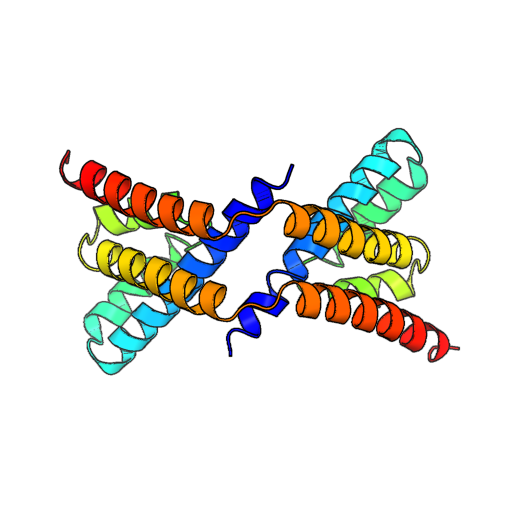6 O O . TRP A 1 87 ? -0.014 11.021 -18.760 1.00 33.55 87 TRP A O 1
ATOM 707 N N . ILE A 1 88 ? 0.114 12.678 -20.241 1.00 32.39 88 ILE A N 1
ATOM 708 C CA . ILE A 1 88 ? -0.275 11.761 -21.290 1.00 37.70 88 ILE A CA 1
ATOM 709 C C . ILE A 1 88 ? 0.784 10.697 -21.528 1.00 33.10 88 ILE A C 1
ATOM 710 O O . ILE A 1 88 ? 0.472 9.644 -22.065 1.00 39.24 88 ILE A O 1
ATOM 715 N N . LYS A 1 89 ? 2.007 10.929 -21.083 1.00 40.49 89 LYS A N 1
ATOM 716 C CA . LYS A 1 89 ? 3.061 9.948 -21.334 1.00 47.75 89 LYS A CA 1
ATOM 717 C C . LYS A 1 89 ? 2.871 8.726 -20.463 1.00 51.07 89 LYS A C 1
ATOM 718 O O . LYS A 1 89 ? 3.333 7.646 -20.809 1.00 52.25 89 LYS A O 1
ATOM 722 N N . LYS A 1 90 ? 2.185 8.879 -19.334 1.00 50.22 90 LYS A N 1
ATOM 723 C CA . LYS A 1 90 ? 2.031 7.755 -18.421 1.00 59.17 90 LYS A CA 1
ATOM 724 C C . LYS A 1 90 ? 0.593 7.364 -18.136 1.00 54.78 90 LYS A C 1
ATOM 725 O O . LYS A 1 90 ? 0.364 6.303 -17.587 1.00 59.52 90 LYS A O 1
ATOM 731 N N . ALA A 1 91 ? -0.372 8.212 -18.491 1.00 50.77 91 ALA A N 1
ATOM 732 C CA . ALA A 1 91 ? -1.766 7.917 -18.178 1.00 52.66 91 ALA A CA 1
ATOM 733 C C . ALA A 1 91 ? -2.169 6.579 -18.776 1.00 47.64 91 ALA A C 1
ATOM 734 O O . ALA A 1 91 ? -1.860 6.272 -19.933 1.00 52.10 91 ALA A O 1
ATOM 736 N N . ASP A 1 92 ? -2.839 5.778 -17.968 1.00 49.46 92 ASP A N 1
ATOM 737 C CA . ASP A 1 92 ? -3.331 4.483 -18.396 1.00 51.80 92 ASP A CA 1
ATOM 738 C C . ASP A 1 92 ? -4.853 4.514 -18.310 1.00 49.79 92 ASP A C 1
ATOM 739 O O . ASP A 1 92 ? -5.428 4.270 -17.243 1.00 44.97 92 ASP A O 1
ATOM 744 N N . HIS A 1 93 ? -5.509 4.802 -19.428 1.00 46.04 93 HIS A N 1
ATOM 745 C CA . HIS A 1 93 ? -6.949 5.082 -19.393 1.00 50.71 93 HIS A CA 1
ATOM 746 C C . HIS A 1 93 ? -7.776 3.826 -19.231 1.00 53.64 93 HIS A C 1
ATOM 747 O O . HIS A 1 93 ? -8.885 3.874 -18.708 1.00 49.62 93 HIS A O 1
ATOM 754 N N . GLY A 1 94 ? -7.230 2.695 -19.658 1.00 51.00 94 GLY A N 1
ATOM 755 C CA . GLY A 1 94 ? -7.864 1.421 -19.383 1.00 46.64 94 GLY A CA 1
ATOM 756 C C . GLY A 1 94 ? -7.877 1.198 -17.890 1.00 48.86 94 GLY A C 1
ATOM 757 O O . GLY A 1 94 ? -8.881 0.743 -17.336 1.00 49.47 94 GLY A O 1
ATOM 758 N N . LYS A 1 95 ? -6.774 1.533 -17.220 1.00 45.35 95 LYS A N 1
ATOM 759 C CA . LYS A 1 95 ? -6.742 1.404 -15.766 1.00 50.59 95 LYS A CA 1
ATOM 760 C C . LYS A 1 95 ? -7.820 2.273 -15.106 1.00 47.19 95 LYS A C 1
ATOM 761 O O . LYS A 1 95 ? -8.496 1.824 -14.197 1.00 47.23 95 LYS A O 1
ATOM 763 N N . ILE A 1 96 ? -7.966 3.514 -15.550 1.00 46.16 96 ILE A N 1
ATOM 764 C CA . ILE A 1 96 ? -8.932 4.403 -14.928 1.00 42.40 96 ILE A CA 1
ATOM 765 C C . ILE A 1 96 ? -10.343 3.842 -15.100 1.00 41.70 96 ILE A C 1
ATOM 766 O O . ILE A 1 96 ? -11.123 3.873 -14.176 1.00 44.45 96 ILE A O 1
ATOM 771 N N . TYR A 1 97 ? -10.645 3.310 -16.278 1.00 41.45 97 TYR A N 1
ATOM 772 C CA . TYR A 1 97 ? -11.941 2.694 -16.549 1.00 45.22 97 TYR A CA 1
ATOM 773 C C . TYR A 1 97 ? -12.200 1.523 -15.598 1.00 44.28 97 TYR A C 1
ATOM 774 O O . TYR A 1 97 ? -13.262 1.426 -14.991 1.00 39.40 97 TYR A O 1
ATOM 783 N N . GLN A 1 98 ? -11.222 0.635 -15.459 1.00 38.99 98 GLN A N 1
ATOM 784 C CA . GLN A 1 98 ? -11.363 -0.497 -14.550 1.00 47.88 98 GLN A CA 1
ATOM 785 C C . GLN A 1 98 ? -11.627 0.002 -13.139 1.00 43.97 98 GLN A C 1
ATOM 786 O O . GLN A 1 98 ? -12.434 -0.566 -12.398 1.00 43.31 98 GLN A O 1
ATOM 792 N N . GLU A 1 99 ? -10.941 1.072 -12.761 1.00 42.43 99 GLU A N 1
ATOM 793 C CA . GLU A 1 99 ? -11.115 1.639 -11.427 1.00 46.80 99 GLU A CA 1
ATOM 794 C C . GLU A 1 99 ? -12.490 2.283 -11.178 1.00 48.08 99 GLU A C 1
ATOM 795 O O . GLU A 1 99 ? -13.026 2.200 -10.069 1.00 46.10 99 GLU A O 1
ATOM 801 N N . ILE A 1 100 ? -13.058 2.920 -12.196 1.00 37.15 100 ILE A N 1
ATOM 802 C CA . ILE A 1 100 ? -14.372 3.516 -12.052 1.00 35.90 100 ILE A CA 1
ATOM 803 C C . ILE A 1 100 ? -15.342 2.379 -11.826 1.00 40.63 100 ILE A C 1
ATOM 804 O O . ILE A 1 100 ? -16.197 2.442 -10.939 1.00 40.41 100 ILE A O 1
ATOM 809 N N . SER A 1 101 ? -15.205 1.345 -12.648 1.00 40.56 101 SER A N 1
ATOM 810 C CA . SER A 1 101 ? -16.020 0.131 -12.522 1.00 48.24 101 SER A CA 1
ATOM 811 C C . SER A 1 101 ? -15.927 -0.487 -11.122 1.00 51.71 101 SER A C 1
ATOM 812 O O . SER A 1 101 ? -16.950 -0.812 -10.504 1.00 52.08 101 SER A O 1
ATOM 815 N N . ASP A 1 102 ? -14.705 -0.676 -10.633 1.00 45.82 102 ASP A N 1
ATOM 816 C CA . ASP A 1 102 ? -14.492 -1.269 -9.306 1.00 48.64 102 ASP A CA 1
ATOM 817 C C . ASP A 1 102 ? -15.149 -0.409 -8.222 1.00 42.79 102 ASP A C 1
ATOM 818 O O . ASP A 1 102 ? -15.826 -0.920 -7.322 1.00 52.47 102 ASP A O 1
ATOM 823 N N . GLU A 1 103 ? -14.980 0.902 -8.331 1.00 39.79 103 GLU A N 1
ATOM 824 C CA . GLU A 1 103 ? -15.616 1.810 -7.402 1.00 45.26 103 GLU A CA 1
ATOM 825 C C . GLU A 1 103 ? -17.156 1.701 -7.479 1.00 48.13 103 GLU A C 1
ATOM 826 O O . GLU A 1 103 ? -17.819 1.688 -6.441 1.00 44.50 103 GLU A O 1
ATOM 832 N N . ASN A 1 104 ? -17.716 1.632 -8.689 1.00 44.29 104 ASN A N 1
ATOM 833 C CA . ASN A 1 104 ? -19.159 1.412 -8.836 1.00 40.39 104 ASN A CA 1
ATOM 834 C C . ASN A 1 104 ? -19.589 0.186 -8.040 1.00 44.58 104 ASN A C 1
ATOM 835 O O . ASN A 1 104 ? -20.571 0.232 -7.302 1.00 46.92 104 ASN A O 1
ATOM 840 N N . LEU A 1 105 ? -18.858 -0.916 -8.199 1.00 42.05 105 LEU A N 1
ATOM 841 C CA . LEU A 1 105 ? -19.197 -2.160 -7.490 1.00 53.25 105 LEU A CA 1
ATOM 842 C C . LEU A 1 105 ? -19.067 -2.030 -5.975 1.00 49.59 105 LEU A C 1
ATOM 843 O O . LEU A 1 105 ? -19.952 -2.450 -5.229 1.00 51.84 105 LEU A O 1
ATOM 848 N N . ALA A 1 106 ? -17.960 -1.455 -5.521 1.00 50.19 106 ALA A N 1
ATOM 849 C CA . ALA A 1 106 ? -17.765 -1.193 -4.104 1.00 49.61 106 ALA A CA 1
ATOM 850 C C . ALA A 1 106 ? -18.945 -0.403 -3.535 1.00 50.41 106 ALA A C 1
ATOM 851 O O . ALA A 1 106 ? -19.454 -0.727 -2.469 1.00 55.55 106 ALA A O 1
ATOM 853 N N . LEU A 1 107 ? -19.356 0.651 -4.233 1.00 45.97 107 LEU A N 1
ATOM 854 C CA . LEU A 1 107 ? -20.431 1.499 -3.742 1.00 47.41 107 LEU A CA 1
ATOM 855 C C . LEU A 1 107 ? -21.711 0.693 -3.641 1.00 46.30 107 LEU A C 1
ATOM 856 O O . LEU A 1 107 ? -22.471 0.820 -2.670 1.00 48.13 107 LEU A O 1
ATOM 861 N N . MET A 1 108 ? -21.952 -0.140 -4.644 1.00 43.75 108 MET A N 1
ATOM 862 C CA . MET A 1 108 ? -23.178 -0.910 -4.674 1.00 47.96 108 MET A CA 1
ATOM 863 C C . MET A 1 108 ? -23.162 -1.889 -3.512 1.00 54.02 108 MET A C 1
ATOM 864 O O . MET A 1 108 ? -24.188 -2.107 -2.878 1.00 53.63 108 MET A O 1
ATOM 869 N N . ARG A 1 109 ? -21.992 -2.441 -3.216 1.00 57.82 109 ARG A N 1
ATOM 870 C CA . ARG A 1 109 ? -21.844 -3.342 -2.077 1.00 63.46 109 ARG A CA 1
ATOM 871 C C . ARG A 1 109 ? -22.015 -2.644 -0.711 1.00 67.75 109 ARG A C 1
ATOM 872 O O . ARG A 1 109 ? -22.529 -3.253 0.225 1.00 78.06 109 ARG A O 1
ATOM 875 N N . GLU A 1 110 ? -21.599 -1.383 -0.590 1.00 66.59 110 GLU A N 1
ATOM 876 C CA . GLU A 1 110 ? -21.849 -0.620 0.638 1.00 63.65 110 GLU A CA 1
ATOM 877 C C . GLU A 1 110 ? -23.341 -0.567 0.932 1.00 61.10 110 GLU A C 1
ATOM 878 O O . GLU A 1 110 ? -23.759 -0.702 2.082 1.00 58.41 110 GLU A O 1
ATOM 884 N N . ARG A 1 111 ? -24.153 -0.384 -0.107 1.00 67.85 111 ARG A N 1
ATOM 885 C CA . ARG A 1 111 ? -25.608 -0.344 0.070 1.00 72.22 111 ARG A CA 1
ATOM 886 C C . ARG A 1 111 ? -26.207 -1.724 0.383 1.00 73.99 111 ARG A C 1
ATOM 887 O O . ARG A 1 111 ? -27.230 -1.814 1.057 1.00 73.21 111 ARG A O 1
ATOM 890 N N . LEU A 1 112 ? -25.573 -2.795 -0.086 1.00 79.18 112 LEU A N 1
ATOM 891 C CA . LEU A 1 112 ? -25.996 -4.148 0.284 1.00 84.31 112 LEU A CA 1
ATOM 892 C C . LEU A 1 112 ? -25.815 -4.365 1.786 1.00 84.20 112 LEU A C 1
ATOM 893 O O . LEU A 1 112 ? -26.521 -5.167 2.401 1.00 86.98 112 LEU A O 1
ATOM 896 N N . MET A 1 113 ? -24.856 -3.653 2.370 1.00 77.12 113 MET A N 1
ATOM 897 C CA . MET A 1 113 ? -24.549 -3.804 3.786 1.00 80.96 113 MET A CA 1
ATOM 898 C C . MET A 1 113 ? -25.397 -2.887 4.683 1.00 88.25 113 MET A C 1
ATOM 899 O O . MET A 1 113 ? -25.074 -2.694 5.855 1.00 89.54 113 MET A O 1
ATOM 901 N N . GLU A 1 114 ? -26.479 -2.333 4.142 1.00 86.81 114 GLU A N 1
ATOM 902 C CA . GLU A 1 114 ? -27.358 -1.458 4.916 1.00 84.81 114 GLU A CA 1
ATOM 903 N N . THR B 1 11 ? 2.886 13.651 -9.955 1.00 78.70 11 THR B N 1
ATOM 904 C CA . THR B 1 11 ? 1.617 13.449 -9.249 1.00 66.52 11 THR B CA 1
ATOM 905 C C . THR B 1 11 ? 0.424 13.953 -10.068 1.00 56.06 11 THR B C 1
ATOM 906 O O . THR B 1 11 ? 0.171 15.171 -10.167 1.00 47.06 11 THR B O 1
ATOM 909 N N . PHE B 1 12 ? -0.328 13.006 -10.623 1.00 44.24 12 PHE B N 1
ATOM 910 C CA . PHE B 1 12 ? -1.526 13.330 -11.383 1.00 44.47 12 PHE B CA 1
ATOM 911 C C . PHE B 1 12 ? -2.781 12.610 -10.811 1.00 57.76 12 PHE B C 1
ATOM 912 O O . PHE B 1 12 ? -3.820 12.494 -11.488 1.00 52.74 12 PHE B O 1
ATOM 920 N N . GLY B 1 13 ? -2.682 12.144 -9.566 1.00 49.40 13 GLY B N 1
ATOM 921 C CA . GLY B 1 13 ? -3.831 11.581 -8.860 1.00 45.13 13 GLY B CA 1
ATOM 922 C C . GLY B 1 13 ? -4.972 12.575 -8.834 1.00 37.83 13 GLY B C 1
ATOM 923 O O . GLY B 1 13 ? -6.135 12.240 -9.040 1.00 50.62 13 GLY B O 1
ATOM 924 N N . ASP B 1 14 ? -4.637 13.837 -8.621 1.00 37.86 14 ASP B N 1
ATOM 925 C CA . ASP B 1 14 ? -5.646 14.876 -8.657 1.00 34.18 14 ASP B CA 1
ATOM 926 C C . ASP B 1 14 ? -6.385 14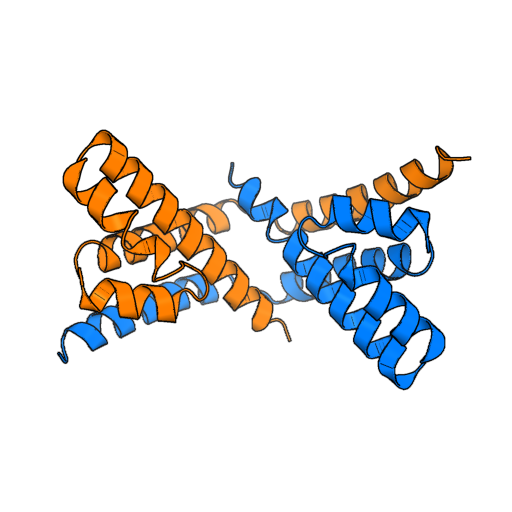.921 -10.009 1.00 51.92 14 ASP B C 1
ATOM 927 O O . ASP B 1 14 ? -7.609 15.182 -10.064 1.00 47.50 14 ASP B O 1
ATOM 932 N N . VAL B 1 15 ? -5.651 14.638 -11.088 1.00 47.86 15 VAL B N 1
ATOM 933 C CA . VAL B 1 15 ? -6.224 14.675 -12.438 1.00 48.04 15 VAL B CA 1
ATOM 934 C C . VAL B 1 15 ? -7.207 13.550 -12.690 1.00 38.08 15 VAL B C 1
ATOM 935 O O . VAL B 1 15 ? -8.237 13.763 -13.299 1.00 39.73 15 VAL B O 1
ATOM 939 N N . GLN B 1 16 ? -6.818 12.341 -12.304 1.00 38.37 16 GLN B N 1
ATOM 940 C CA . GLN B 1 16 ? -7.654 11.200 -12.466 1.00 46.64 16 GLN B CA 1
ATOM 941 C C . GLN B 1 16 ? -8.971 11.461 -11.718 1.00 51.44 16 GLN B C 1
ATOM 942 O O . GLN B 1 16 ? -10.056 11.164 -12.224 1.00 47.38 16 GLN B O 1
ATOM 948 N N . LYS B 1 17 ? -8.871 12.043 -10.529 1.00 41.95 17 LYS B N 1
ATOM 949 C CA . LYS B 1 17 ? -10.051 12.227 -9.680 1.00 39.80 17 LYS B CA 1
ATOM 950 C C . LYS B 1 17 ? -10.951 13.292 -10.283 1.00 45.91 17 LYS B C 1
ATOM 951 O O . LYS B 1 17 ? -12.158 13.112 -10.370 1.00 40.17 17 LYS B O 1
ATOM 953 N N . GLN B 1 18 ? -10.371 14.394 -10.736 1.00 36.56 18 GLN B N 1
ATOM 954 C CA . GLN B 1 18 ? -11.173 15.458 -11.301 1.00 39.60 18 GLN B CA 1
ATOM 955 C C . GLN B 1 18 ? -11.898 14.981 -12.565 1.00 43.53 18 GLN B C 1
ATOM 956 O O . GLN B 1 18 ? -12.984 15.465 -12.868 1.00 41.97 18 GLN B O 1
ATOM 959 N N . ILE B 1 19 ? -11.273 14.073 -13.315 1.00 41.97 19 ILE B N 1
ATOM 960 C CA . ILE B 1 19 ? -11.843 13.608 -14.559 1.00 42.43 19 ILE B CA 1
ATOM 961 C C . ILE B 1 19 ? -13.028 12.685 -14.260 1.00 35.70 19 ILE B C 1
ATOM 962 O O . ILE B 1 19 ? -14.039 12.755 -14.933 1.00 37.16 19 ILE B O 1
ATOM 967 N N . VAL B 1 20 ? -12.871 11.848 -13.247 1.00 37.22 20 VAL B N 1
ATOM 968 C CA . VAL B 1 20 ? -13.918 10.957 -12.807 1.00 44.74 20 VAL B CA 1
ATOM 969 C C . VAL B 1 20 ? -15.066 11.762 -12.227 1.00 43.59 20 VAL B C 1
ATOM 970 O O . VAL B 1 20 ? -16.215 11.456 -12.491 1.00 37.78 20 VAL B O 1
ATOM 974 N N . ASN B 1 21 ? -14.755 12.798 -11.456 1.00 34.85 21 ASN B N 1
ATOM 975 C CA . ASN B 1 21 ? -15.772 13.720 -10.981 1.00 43.77 21 ASN B CA 1
ATOM 976 C C . ASN B 1 21 ? -16.549 14.321 -12.121 1.00 44.14 21 ASN B C 1
ATOM 977 O O . ASN B 1 21 ? -17.769 14.408 -12.058 1.00 34.99 21 ASN B O 1
ATOM 982 N N . TYR B 1 22 ? -15.848 14.754 -13.166 1.00 32.64 22 TYR B N 1
ATOM 983 C CA . TYR B 1 22 ? -16.524 15.386 -14.299 1.00 34.76 22 TYR B CA 1
ATOM 984 C C . TYR B 1 22 ? -17.469 14.419 -15.041 1.00 32.65 22 TYR B C 1
ATOM 985 O O . TYR B 1 22 ? -18.555 14.829 -15.465 1.00 30.58 22 TYR B O 1
ATOM 994 N N . PHE B 1 23 ? -17.028 13.171 -15.235 1.00 28.14 23 PHE B N 1
ATOM 995 C CA . PHE B 1 23 ? -17.825 12.160 -15.917 1.00 35.03 23 PHE B CA 1
ATOM 996 C C . PHE B 1 23 ? -19.044 11.757 -15.019 1.00 28.81 23 PHE B C 1
ATOM 997 O O . PHE B 1 23 ? -20.123 11.430 -15.514 1.00 30.74 23 PHE B O 1
ATOM 1005 N N . THR B 1 24 ? -18.854 11.850 -13.716 1.00 28.77 24 THR B N 1
ATOM 1006 C CA . THR B 1 24 ? -19.963 11.606 -12.781 1.00 30.83 24 THR B CA 1
ATOM 1007 C C . THR B 1 24 ? -20.988 12.705 -12.984 1.00 36.23 24 THR B C 1
ATOM 1008 O O . THR B 1 24 ? -22.197 12.443 -13.136 1.00 32.72 24 THR B O 1
ATOM 1012 N N . TYR B 1 25 ? -20.502 13.937 -13.008 1.00 35.83 25 TYR B N 1
ATOM 1013 C CA . TYR B 1 25 ? -21.323 15.109 -13.290 1.00 32.32 25 TYR B CA 1
ATOM 1014 C C . TYR B 1 25 ? -22.078 15.011 -14.624 1.00 38.81 25 TYR B C 1
ATOM 1015 O O . TYR B 1 25 ? -23.296 15.277 -14.727 1.00 33.88 25 TYR B O 1
ATOM 1024 N N . LYS B 1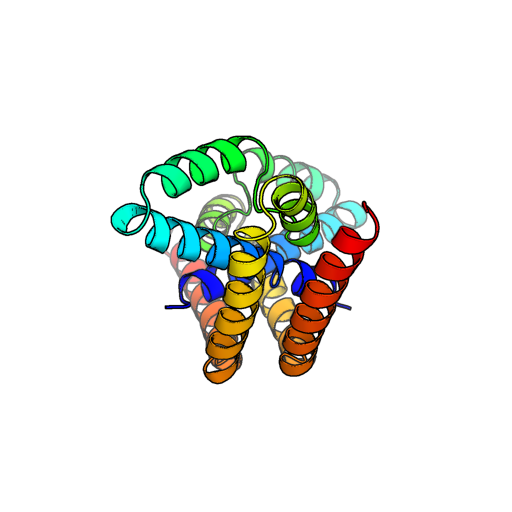 26 ? -21.357 14.630 -15.658 1.00 29.73 26 LYS B N 1
ATOM 1025 C CA . LYS B 1 26 ? -21.951 14.494 -16.962 1.00 27.80 26 LYS B CA 1
ATOM 1026 C C . LYS B 1 26 ? -23.022 13.387 -16.928 1.00 28.48 26 LYS B C 1
ATOM 1027 O O . LYS B 1 26 ? -24.029 13.515 -17.586 1.00 29.85 26 LYS B O 1
ATOM 1029 N N . ALA B 1 27 ? -22.758 12.293 -16.218 1.00 27.09 27 ALA B N 1
ATOM 1030 C CA . ALA B 1 27 ? -23.755 11.215 -16.098 1.00 30.58 27 ALA B CA 1
ATOM 1031 C C . ALA B 1 27 ? -24.988 11.680 -15.309 1.00 31.82 27 ALA B C 1
ATOM 1032 O O . ALA B 1 27 ? -26.114 11.295 -15.632 1.00 31.12 27 ALA B O 1
ATOM 1034 N N . VAL B 1 28 ? -24.791 12.502 -14.280 1.00 26.75 28 VAL B N 1
ATOM 1035 C CA . VAL B 1 28 ? -25.942 13.140 -13.586 1.00 29.51 28 VAL B CA 1
ATOM 1036 C C . VAL B 1 28 ? -26.828 13.947 -14.535 1.00 34.95 28 VAL B C 1
ATOM 1037 O O . VAL B 1 28 ? -28.036 13.783 -14.562 1.00 28.50 28 VAL B O 1
ATOM 1041 N N . ARG B 1 29 ? -26.227 14.802 -15.348 1.00 31.91 29 ARG B N 1
ATOM 1042 C CA . ARG B 1 29 ? -26.967 15.593 -16.340 1.00 33.65 29 ARG B CA 1
ATOM 1043 C C . ARG B 1 29 ? -27.660 14.712 -17.361 1.00 31.36 29 ARG B C 1
ATOM 1044 O O . ARG B 1 29 ? -28.761 15.007 -17.790 1.00 32.57 29 ARG B O 1
ATOM 1048 N N . THR B 1 30 ? -26.997 13.657 -17.803 1.00 29.83 30 THR B N 1
ATOM 1049 C CA . THR B 1 30 ? -27.636 12.741 -18.750 1.00 29.31 30 THR B CA 1
ATOM 1050 C C . THR B 1 30 ? -28.881 12.094 -18.134 1.00 30.54 30 THR B C 1
ATOM 1051 O O . THR B 1 30 ? -29.958 12.016 -18.756 1.00 31.09 30 THR B O 1
ATOM 1055 N N . VAL B 1 31 ? -28.735 11.630 -16.902 1.00 29.54 31 VAL B N 1
ATOM 1056 C CA . VAL B 1 31 ? -29.869 11.032 -16.196 1.00 29.27 31 VAL B CA 1
ATOM 1057 C C . VAL B 1 31 ? -30.985 12.052 -15.971 1.00 29.82 31 VAL B C 1
ATOM 1058 O O . VAL B 1 31 ? -32.145 11.775 -16.231 1.00 29.12 31 VAL B O 1
ATOM 1062 N N . LEU B 1 32 ? -30.670 13.245 -15.497 1.00 29.99 32 LEU B N 1
ATOM 1063 C CA . LEU B 1 32 ? -31.723 14.253 -15.371 1.00 28.37 32 LEU B CA 1
ATOM 1064 C C . LEU B 1 32 ? -32.435 14.519 -16.682 1.00 31.88 32 LEU B C 1
ATOM 1065 O O . LEU B 1 32 ? -33.625 14.763 -16.685 1.00 31.68 32 LEU B O 1
ATOM 1070 N N . HIS B 1 3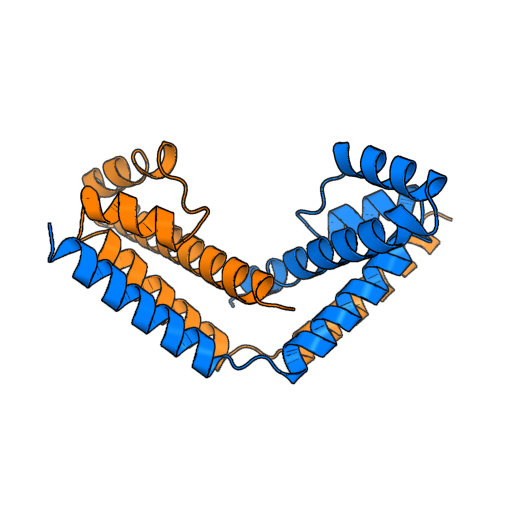3 ? -31.701 14.514 -17.803 1.00 35.42 33 HIS B N 1
ATOM 1071 C CA . HIS B 1 33 ? -32.328 14.781 -19.085 1.00 34.49 33 HIS B CA 1
ATOM 1072 C C . HIS B 1 33 ? -33.318 13.664 -19.439 1.00 29.05 33 HIS B C 1
ATOM 1073 O O . HIS B 1 33 ? -34.408 13.939 -19.941 1.00 34.19 33 HIS B O 1
ATOM 1080 N N . GLN B 1 34 ? -32.944 12.413 -19.193 1.00 32.54 34 GLN B N 1
ATOM 1081 C CA . GLN B 1 34 ? -33.875 11.290 -19.378 1.00 32.65 34 GLN B CA 1
ATOM 1082 C C . GLN B 1 34 ? -35.147 11.457 -18.523 1.00 28.21 34 GLN B C 1
ATOM 1083 O O . GLN B 1 34 ? -36.265 11.201 -18.983 1.00 29.69 34 GLN B O 1
ATOM 1089 N N . LEU B 1 35 ? -34.982 11.839 -17.267 1.00 31.10 35 LEU B N 1
ATOM 1090 C CA . LEU B 1 35 ? -36.134 11.972 -16.355 1.00 29.04 35 LEU B CA 1
ATOM 1091 C C . LEU B 1 35 ? -37.040 13.126 -16.780 1.00 28.55 35 LEU B C 1
ATOM 1092 O O . LEU B 1 35 ? -38.292 13.057 -16.686 1.00 29.39 35 LEU B O 1
ATOM 1097 N N . TYR B 1 36 ? -36.415 14.195 -17.260 1.00 36.94 36 TYR B N 1
ATOM 1098 C CA . TYR B 1 36 ? -37.163 15.363 -17.696 1.00 33.66 36 TYR B CA 1
ATOM 1099 C C . TYR B 1 36 ? -38.169 14.945 -18.775 1.00 29.24 36 TYR B C 1
ATOM 1100 O O . TYR B 1 36 ? -39.323 15.350 -18.754 1.00 33.92 36 TYR B O 1
ATOM 1109 N N . GLU B 1 37 ? -37.748 14.069 -19.682 1.00 33.72 37 GLU B N 1
ATOM 1110 C CA . GLU B 1 37 ? -38.621 13.611 -20.751 1.00 34.19 37 GLU B CA 1
ATOM 1111 C C . GLU B 1 37 ? -39.541 12.471 -20.321 1.00 42.34 37 GLU B C 1
ATOM 1112 O O . GLU B 1 37 ? -40.740 12.466 -20.593 1.00 42.94 37 GLU B O 1
ATOM 1115 N N . MET B 1 38 ? -38.965 11.494 -19.644 1.00 30.63 38 MET B N 1
ATOM 1116 C CA . MET B 1 38 ? -39.604 10.202 -19.464 1.00 31.56 38 MET B CA 1
ATOM 1117 C C . MET B 1 38 ? -40.215 9.999 -18.059 1.00 31.41 38 MET B C 1
ATOM 1118 O O . MET B 1 38 ? -41.002 9.089 -17.867 1.00 31.58 38 MET B O 1
ATOM 1123 N N . ASN B 1 39 ? -39.843 10.818 -17.069 1.00 32.16 39 ASN B N 1
ATOM 1124 C CA . ASN B 1 39 ? -40.288 10.564 -15.698 1.00 32.76 39 ASN B CA 1
ATOM 1125 C C . ASN B 1 39 ? -40.337 11.860 -14.870 1.00 26.22 39 ASN B C 1
ATOM 1126 O O . ASN B 1 39 ? -39.488 12.094 -14.006 1.00 30.12 39 ASN B O 1
ATOM 1131 N N . PRO B 1 40 ? -41.308 12.731 -15.169 1.00 30.11 40 PRO B N 1
ATOM 1132 C CA . PRO B 1 40 ? -41.230 14.059 -14.557 1.00 33.63 40 PRO B CA 1
ATOM 1133 C C . PRO B 1 40 ? -41.250 14.104 -13.027 1.00 30.58 40 PRO B C 1
ATOM 1134 O O . PRO B 1 40 ? -40.567 14.957 -12.487 1.00 30.07 40 PRO B O 1
ATOM 1138 N N . PRO B 1 41 ? -42.003 13.222 -12.334 1.00 31.91 41 PRO B N 1
ATOM 1139 C CA . PRO B 1 41 ? -41.929 13.254 -10.855 1.00 37.65 41 PRO B CA 1
ATOM 1140 C C . PRO B 1 41 ? -40.522 12.944 -10.316 1.00 31.38 41 PRO B C 1
ATOM 1141 O O . PRO B 1 41 ? -40.087 13.525 -9.326 1.00 33.66 41 PRO B O 1
ATOM 1145 N N . GLN B 1 42 ? -39.813 12.035 -10.981 1.00 32.39 42 GLN B N 1
ATOM 1146 C CA . GLN B 1 42 ? -38.446 11.698 -10.579 1.00 32.42 42 GLN B CA 1
ATOM 1147 C C . GLN B 1 42 ? -37.435 12.799 -10.955 1.00 32.07 42 GLN B C 1
ATOM 1148 O O . GLN B 1 42 ? -36.479 13.024 -10.243 1.00 29.56 42 GLN B O 1
ATOM 1154 N N . TYR B 1 43 ? -37.634 13.438 -12.097 1.00 31.34 43 TYR B N 1
ATOM 1155 C CA . TYR B 1 43 ? -36.855 14.631 -12.450 1.00 30.57 43 TYR B CA 1
ATOM 1156 C C . TYR B 1 43 ? -36.947 15.665 -11.302 1.00 31.31 43 TYR B C 1
ATOM 1157 O O . TYR B 1 43 ? -35.937 16.219 -10.867 1.00 35.39 43 TYR B O 1
ATOM 1166 N N . THR B 1 44 ? -38.162 15.943 -10.846 1.00 34.06 44 THR B N 1
ATOM 1167 C CA . THR B 1 44 ? -38.346 16.919 -9.775 1.00 40.28 44 THR B CA 1
ATOM 1168 C C . THR B 1 44 ? -37.636 16.456 -8.515 1.00 37.94 44 THR B C 1
ATOM 1169 O O . THR B 1 44 ? -36.920 17.217 -7.869 1.00 37.85 44 THR B O 1
ATOM 1173 N N . TRP B 1 45 ? -37.811 15.184 -8.188 1.00 35.36 45 TRP B N 1
ATOM 1174 C CA . TRP B 1 45 ? -37.170 14.637 -7.009 1.00 39.04 45 TRP B CA 1
ATOM 1175 C C . TRP B 1 45 ? -35.656 14.749 -7.125 1.00 35.17 45 TRP B C 1
ATOM 1176 O O . TRP B 1 45 ? -34.989 15.243 -6.202 1.00 35.58 45 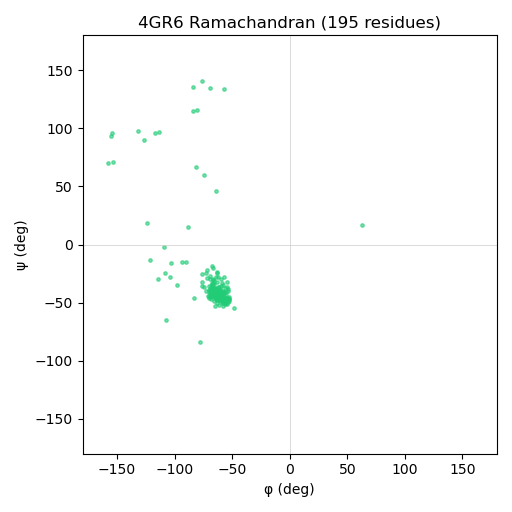TRP B O 1
ATOM 1187 N N . PHE B 1 46 ? -35.092 14.353 -8.272 1.00 30.85 46 PHE B N 1
ATOM 1188 C CA . PHE B 1 46 ? -33.650 14.269 -8.394 1.00 32.89 46 PHE B CA 1
ATOM 1189 C C . PHE B 1 46 ? -32.998 15.674 -8.396 1.00 37.11 46 PHE B C 1
ATOM 1190 O O . PHE B 1 46 ? -31.935 15.910 -7.803 1.00 32.60 46 PHE B O 1
ATOM 1198 N N . TYR B 1 47 ? -33.658 16.578 -9.102 1.00 33.87 47 TYR B N 1
ATOM 1199 C CA . TYR B 1 47 ? -33.259 17.955 -9.220 1.00 39.05 47 TYR B CA 1
ATOM 1200 C C . TYR B 1 47 ? -33.175 18.573 -7.823 1.00 39.44 47 TYR B C 1
ATOM 1201 O O . TYR B 1 47 ? -32.190 19.239 -7.482 1.00 42.35 47 TYR B O 1
ATOM 1210 N N . ASN B 1 48 ? -34.219 18.359 -7.031 1.00 37.11 48 ASN B N 1
ATOM 1211 C CA A ASN B 1 48 ? -34.258 18.861 -5.659 0.46 43.08 48 ASN B CA 1
ATOM 1212 C CA B ASN B 1 48 ? -34.265 18.852 -5.652 0.54 42.73 48 ASN B CA 1
ATOM 1213 C C . ASN B 1 48 ? -33.176 18.216 -4.801 1.00 47.17 48 ASN B C 1
ATOM 1214 O O . ASN B 1 48 ? -32.544 18.882 -3.992 1.00 46.00 48 ASN B O 1
ATOM 1235 N N . HIS B 1 49 ? -32.945 16.920 -5.001 1.00 39.97 49 HIS B N 1
ATOM 1236 C CA . HIS B 1 49 ? -31.889 16.203 -4.272 1.00 37.34 49 HIS B CA 1
ATOM 1237 C C . HIS B 1 49 ? -30.524 16.820 -4.554 1.00 45.00 49 HIS B C 1
ATOM 1238 O O . HIS B 1 49 ? -29.689 17.019 -3.650 1.00 42.81 49 HIS B O 1
ATOM 1245 N N . ILE B 1 50 ? -30.310 17.163 -5.814 1.00 38.11 50 ILE B N 1
ATOM 1246 C CA . ILE B 1 50 ? -29.003 17.649 -6.237 1.00 40.42 50 ILE B CA 1
ATOM 1247 C C . ILE B 1 50 ? -28.645 19.018 -5.622 1.00 48.90 50 ILE B C 1
ATOM 1248 O O . ILE B 1 50 ? -27.465 19.328 -5.415 1.00 46.80 50 ILE B O 1
ATOM 1253 N N . ILE B 1 51 ? -29.654 19.836 -5.359 1.00 46.22 51 ILE B N 1
ATOM 1254 C CA . ILE B 1 51 ? -29.462 21.093 -4.634 1.00 56.63 51 ILE B CA 1
ATOM 1255 C C . ILE B 1 51 ? -28.725 20.884 -3.306 1.00 63.92 51 ILE B C 1
ATOM 1256 O O . ILE B 1 51 ? -27.773 21.606 -3.000 1.00 70.13 51 ILE B O 1
ATOM 1261 N N . THR B 1 52 ? -29.143 19.891 -2.529 1.00 54.03 52 THR B N 1
ATOM 1262 C CA . THR B 1 52 ? -28.482 19.602 -1.253 1.00 54.60 52 THR B CA 1
ATOM 1263 C C . THR B 1 52 ? -27.312 18.592 -1.326 1.00 55.81 52 THR B C 1
ATOM 1264 O O . THR B 1 52 ? -26.511 18.502 -0.408 1.00 59.04 52 THR B O 1
ATOM 1268 N N . ASN B 1 53 ? -27.190 17.849 -2.420 1.00 50.74 53 ASN B N 1
ATOM 1269 C CA . ASN B 1 53 ? -26.080 16.904 -2.574 1.00 52.78 53 ASN B CA 1
ATOM 1270 C C . ASN B 1 53 ? -25.475 17.125 -3.967 1.00 53.75 53 ASN B C 1
ATOM 1271 O O . ASN B 1 53 ? -26.006 16.676 -4.997 1.00 46.75 53 ASN B O 1
ATOM 1276 N N . ARG B 1 54 ? -24.399 17.898 -4.008 1.00 50.27 54 ARG B N 1
ATOM 1277 C CA . ARG B 1 54 ? -23.867 18.363 -5.282 1.00 63.03 54 ARG B CA 1
ATOM 1278 C C . ARG B 1 54 ? -22.955 17.324 -5.919 1.00 63.94 54 ARG B C 1
ATOM 1279 O O . ARG B 1 54 ? -22.108 16.743 -5.235 1.00 57.38 54 ARG B O 1
ATOM 1287 N N . PRO B 1 55 ? -23.117 17.087 -7.236 1.00 64.87 55 PRO B N 1
ATOM 1288 C CA . PRO B 1 55 ? -22.263 16.112 -7.931 1.00 66.78 55 PRO B CA 1
ATOM 1289 C C . PRO B 1 55 ? -20.789 16.552 -7.934 1.00 73.82 55 PRO B C 1
ATOM 1290 O O . PRO B 1 55 ? -20.141 16.471 -8.979 1.00 74.16 55 PRO B O 1
ATOM 1294 N N . THR B 1 56 ? -20.278 16.988 -6.779 1.00 81.90 56 THR B N 1
ATOM 1295 C CA . THR B 1 56 ? -18.924 17.540 -6.658 1.00 82.52 56 THR B CA 1
ATOM 1296 C C . THR B 1 56 ? -17.909 16.407 -6.637 1.00 71.79 56 THR B C 1
ATOM 1297 O O . THR B 1 56 ? -17.338 16.059 -7.674 1.00 66.70 56 THR B O 1
ATOM 1299 N N . ASP B 1 57 ? -17.698 15.828 -5.456 1.00 62.53 57 ASP B N 1
ATOM 1300 C CA . ASP B 1 57 ? -16.890 14.623 -5.346 1.00 45.24 57 ASP B CA 1
ATOM 1301 C C . ASP B 1 57 ? -17.724 13.396 -5.719 1.00 42.75 57 ASP B C 1
ATOM 1302 O O . ASP B 1 57 ? -18.686 13.047 -5.032 1.00 42.72 57 ASP B O 1
ATOM 1307 N N . GLY B 1 58 ? -17.341 12.734 -6.800 1.00 37.98 58 GLY B N 1
ATOM 1308 C CA . GLY B 1 58 ? -18.140 11.662 -7.355 1.00 39.06 58 GLY B CA 1
ATOM 1309 C C . GLY B 1 58 ? -18.525 10.583 -6.367 1.00 43.98 58 GLY B C 1
ATOM 1310 O O . GLY B 1 58 ? -19.678 10.165 -6.326 1.00 38.25 58 GLY B O 1
ATOM 1311 N N . LYS B 1 59 ? -17.565 10.116 -5.577 1.00 37.88 59 LYS B N 1
ATOM 1312 C CA . LYS B 1 59 ? -17.820 8.988 -4.685 1.00 43.25 59 LYS B CA 1
ATOM 1313 C 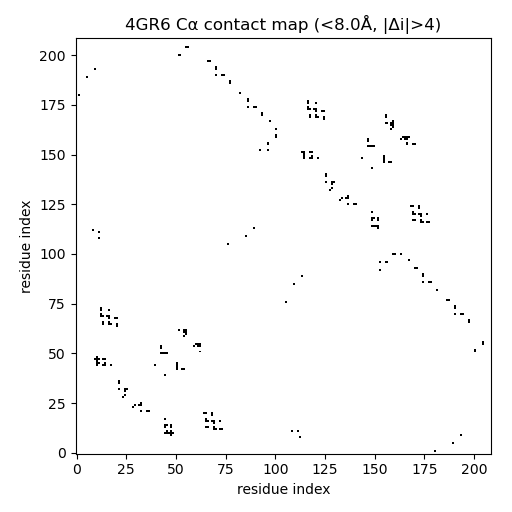C . LYS B 1 59 ? -18.773 9.384 -3.545 1.00 45.14 59 LYS B C 1
ATOM 1314 O O . LYS B 1 59 ? -19.681 8.628 -3.187 1.00 40.36 59 LYS B O 1
ATOM 1320 N N . ARG B 1 60 ? -18.565 10.578 -2.999 1.00 45.84 60 ARG B N 1
ATOM 1321 C CA . ARG B 1 60 ? -19.399 11.084 -1.921 1.00 49.41 60 ARG B CA 1
ATOM 1322 C C . ARG B 1 60 ? -20.801 11.342 -2.448 1.00 41.77 60 ARG B C 1
ATOM 1323 O O . ARG B 1 60 ? -21.804 11.070 -1.791 1.00 41.84 60 ARG B O 1
ATOM 1326 N N . PHE B 1 61 ? -20.867 11.924 -3.629 1.00 37.06 61 PHE B N 1
ATOM 1327 C CA . PHE B 1 61 ? -22.152 12.148 -4.263 1.00 40.19 61 PHE B CA 1
ATOM 1328 C C . PHE B 1 61 ? -22.923 10.839 -4.413 1.00 41.18 61 PHE B C 1
ATOM 1329 O O . PHE B 1 61 ? -24.088 10.717 -3.998 1.00 36.53 61 PHE B O 1
ATOM 1337 N N . LEU B 1 62 ? -22.273 9.838 -4.983 1.00 37.60 62 LEU B N 1
ATOM 1338 C CA . LEU B 1 62 ? -22.957 8.569 -5.244 1.00 35.24 62 LEU B CA 1
ATOM 1339 C C . LEU B 1 62 ? -23.373 7.842 -3.985 1.00 42.99 62 LEU B C 1
ATOM 1340 O O . LEU B 1 62 ? -24.420 7.142 -3.948 1.00 32.04 62 LEU B O 1
ATOM 1345 N N . ARG B 1 63 ? -22.585 8.009 -2.930 1.00 36.47 63 ARG B N 1
ATOM 1346 C CA . ARG B 1 63 ? -22.895 7.340 -1.673 1.00 43.06 63 ARG B CA 1
ATOM 1347 C C . ARG B 1 63 ? -24.160 7.925 -1.041 1.00 35.44 63 ARG B C 1
ATOM 1348 O O . ARG B 1 63 ? -25.023 7.188 -0.534 1.00 33.48 63 ARG B O 1
ATOM 1356 N N . ALA B 1 64 ? -24.293 9.245 -1.098 1.00 38.13 64 ALA B N 1
ATOM 1357 C CA . ALA B 1 64 ? -25.426 9.916 -0.463 1.00 41.46 64 ALA B CA 1
ATOM 1358 C C . ALA B 1 64 ? -26.685 9.729 -1.326 1.00 40.53 64 ALA B C 1
ATOM 1359 O O . ALA B 1 64 ? -27.805 9.558 -0.816 1.00 36.83 64 ALA B O 1
ATOM 1361 N N . LEU B 1 65 ? -26.506 9.719 -2.637 1.00 30.71 65 LEU B N 1
ATOM 1362 C CA . LEU B 1 65 ? -27.635 9.451 -3.542 1.00 33.43 65 LEU B CA 1
ATOM 1363 C C . LEU B 1 65 ? -28.176 8.045 -3.308 1.00 31.23 65 LEU B C 1
ATOM 1364 O O . LEU B 1 65 ? -29.388 7.838 -3.181 1.00 36.53 65 LEU B O 1
ATOM 1369 N N . GLY B 1 66 ? -27.257 7.085 -3.257 1.00 35.18 66 GLY B N 1
ATOM 1370 C CA . GLY B 1 66 ? -27.568 5.699 -3.001 1.00 33.09 66 GLY B CA 1
ATOM 1371 C C . GLY B 1 66 ? -28.364 5.461 -1.735 1.00 36.68 66 GLY B C 1
ATOM 1372 O O . GLY B 1 66 ? -29.158 4.508 -1.685 1.00 34.78 66 GLY B O 1
ATOM 1373 N N . LYS B 1 67 ? -28.154 6.291 -0.717 1.00 33.92 67 LYS B N 1
ATOM 1374 C CA . LYS B 1 67 ? -28.874 6.109 0.547 1.00 35.50 67 LYS B CA 1
ATOM 1375 C C . LYS B 1 67 ? -30.337 6.499 0.396 1.00 35.85 67 LYS B C 1
ATOM 1376 O O . LYS B 1 67 ? -31.180 6.025 1.168 1.00 38.09 67 LYS B O 1
ATOM 1382 N N . GLU B 1 68 ? -30.653 7.332 -0.600 1.00 34.21 68 GLU B N 1
ATOM 1383 C CA . GLU B 1 68 ? -32.045 7.748 -0.841 1.00 35.19 68 GLU B CA 1
ATOM 1384 C C . GLU B 1 68 ? -32.726 7.066 -2.046 1.00 37.17 68 GLU B C 1
ATOM 1385 O O . GLU B 1 68 ? -33.955 6.895 -2.078 1.00 34.12 68 GLU B O 1
ATOM 1391 N N . SER B 1 69 ? -31.923 6.674 -3.023 1.00 29.21 69 SER B N 1
ATOM 1392 C CA . SER B 1 69 ? -32.417 5.987 -4.216 1.00 29.20 69 SER B CA 1
ATOM 1393 C C . SER B 1 69 ? -31.322 5.144 -4.809 1.00 27.24 69 SER B C 1
ATOM 1394 O O . SER B 1 69 ? -30.525 5.650 -5.609 1.00 29.52 69 SER B O 1
ATOM 1397 N N . GLN B 1 70 ? -31.274 3.856 -4.498 1.00 30.47 70 GLN B N 1
ATOM 1398 C CA . GLN B 1 70 ? -30.311 2.997 -5.194 1.00 37.81 70 GLN B CA 1
ATOM 1399 C C . GLN B 1 70 ? -30.477 2.983 -6.725 1.00 37.16 70 GLN B C 1
ATOM 1400 O O . GLN B 1 70 ? -29.488 2.897 -7.451 1.00 31.52 70 GLN B O 1
ATOM 1406 N N A GLU B 1 71 ? -31.712 3.063 -7.211 0.48 27.96 71 GLU B N 1
ATOM 1407 N N B GLU B 1 71 ? -31.709 3.074 -7.217 0.52 28.11 71 GLU B N 1
ATOM 1408 C CA A GLU B 1 71 ? -31.944 3.049 -8.663 0.48 25.30 71 GLU B CA 1
ATOM 1409 C CA B GLU B 1 71 ? -31.951 3.015 -8.673 0.52 27.83 71 GLU B CA 1
ATOM 1410 C C A GLU B 1 71 ? -31.148 4.163 -9.306 0.48 24.91 71 GLU B C 1
ATOM 1411 C C B GLU B 1 71 ? -31.295 4.182 -9.409 0.52 27.27 71 GLU B C 1
ATOM 1412 O O A GLU B 1 71 ? -30.336 3.927 -10.202 0.48 24.79 71 GLU B O 1
ATOM 1413 O O B GLU B 1 71 ? -30.720 3.998 -10.486 0.52 24.64 71 GLU B O 1
ATOM 1436 N N . LEU B 1 72 ? -31.377 5.382 -8.850 1.00 25.68 72 LEU B N 1
ATOM 1437 C CA . LEU B 1 72 ? -30.786 6.538 -9.510 1.00 28.90 72 LEU B CA 1
ATOM 1438 C C . LEU B 1 72 ? -29.273 6.499 -9.368 1.00 29.52 72 LEU B C 1
ATOM 1439 O O . LEU B 1 72 ? -28.564 6.880 -10.304 1.00 28.59 72 LEU B O 1
ATOM 1446 N N . ALA B 1 73 ? -28.783 6.032 -8.218 1.00 31.31 73 ALA B N 1
ATOM 1447 C CA . ALA B 1 73 ? -27.343 5.885 -8.033 1.00 31.59 73 ALA B CA 1
ATOM 1448 C C . ALA B 1 73 ? -26.768 4.886 -9.043 1.00 34.52 73 ALA B C 1
ATOM 1449 O O . ALA B 1 73 ? -25.734 5.143 -9.660 1.00 29.83 73 ALA B O 1
ATOM 1451 N N . GLU B 1 74 ? -27.425 3.747 -9.217 1.00 31.49 74 GLU B N 1
ATOM 1452 C CA . GLU B 1 74 ? -26.966 2.755 -10.193 1.00 27.57 74 GLU B CA 1
ATOM 1453 C C . GLU B 1 74 ? -27.042 3.288 -11.613 1.00 29.63 74 GLU B C 1
ATOM 1454 O O . GLU B 1 74 ? -26.148 3.014 -12.417 1.00 29.19 74 GLU B O 1
ATOM 1457 N N . ARG B 1 75 ? -28.079 4.071 -11.922 1.00 24.95 75 ARG B N 1
ATOM 1458 C CA . ARG B 1 75 ? -28.169 4.664 -13.256 1.00 24.14 75 ARG B CA 1
ATOM 1459 C C . ARG B 1 75 ? -27.002 5.632 -13.501 1.00 23.95 75 ARG B C 1
ATOM 1460 O O . ARG B 1 75 ? -26.422 5.611 -14.576 1.00 25.66 75 ARG B O 1
ATOM 1468 N N . VAL B 1 76 ? -26.686 6.479 -12.525 1.00 27.81 76 VAL B N 1
ATOM 1469 C CA . VAL B 1 76 ? -25.534 7.368 -12.678 1.00 30.22 76 VAL B CA 1
ATOM 1470 C C . VAL B 1 76 ? -24.228 6.558 -12.809 1.00 29.93 76 VAL B C 1
ATOM 1471 O O . VAL B 1 76 ? -23.358 6.908 -13.630 1.00 29.52 76 VAL B O 1
ATOM 1475 N N . MET B 1 77 ? -24.060 5.508 -11.992 1.00 29.94 77 MET B N 1
ATOM 1476 C CA . MET B 1 77 ? -22.857 4.669 -12.082 1.00 29.14 77 MET B CA 1
ATOM 1477 C C . MET B 1 77 ? -22.652 4.058 -13.468 1.00 38.63 77 MET B C 1
ATOM 1478 O O . MET B 1 77 ? -21.558 4.116 -14.066 1.00 33.42 77 MET B O 1
ATOM 1483 N N . ILE B 1 78 ? -23.699 3.439 -13.975 1.00 32.52 78 ILE B N 1
ATOM 1484 C CA . ILE B 1 78 ? -23.638 2.792 -15.266 1.00 34.72 78 ILE B CA 1
ATOM 1485 C C . ILE B 1 78 ? -23.320 3.802 -16.360 1.00 32.00 78 ILE B C 1
ATOM 1486 O O . ILE B 1 78 ? -22.496 3.545 -17.264 1.00 32.41 78 ILE B O 1
ATOM 1491 N N . THR B 1 79 ? -23.978 4.952 -16.274 1.00 27.88 79 THR B N 1
ATOM 1492 C CA . THR B 1 79 ? -23.844 5.972 -17.293 1.00 29.81 79 THR B CA 1
ATOM 1493 C C . THR B 1 79 ? -22.425 6.571 -17.279 1.00 34.67 79 THR B C 1
ATOM 1494 O O . THR B 1 79 ? -21.815 6.738 -18.339 1.00 31.87 79 THR B O 1
ATOM 1498 N N . ARG B 1 80 ? -21.896 6.858 -16.087 1.00 30.90 80 ARG B N 1
ATOM 1499 C CA . ARG B 1 80 ? -20.580 7.482 -15.998 1.00 29.35 80 ARG B CA 1
ATOM 1500 C C . ARG B 1 80 ? -19.521 6.557 -16.574 1.00 33.22 80 ARG B C 1
ATOM 1501 O O . ARG B 1 80 ? -18.600 7.021 -17.257 1.00 32.10 80 ARG B O 1
ATOM 1509 N N . LEU B 1 81 ? -19.629 5.260 -16.290 1.00 29.27 81 LEU B N 1
ATOM 1510 C CA . LEU B 1 81 ? -18.673 4.300 -16.825 1.00 33.30 81 LEU B CA 1
ATOM 1511 C C . LEU B 1 81 ? -18.792 4.156 -18.351 1.00 31.95 81 LEU B C 1
ATOM 1512 O O . LEU B 1 81 ? -17.797 4.113 -19.077 1.00 33.17 81 LEU B O 1
ATOM 1517 N N . HIS B 1 82 ? -20.022 4.073 -18.828 1.00 35.76 82 HIS B N 1
ATOM 1518 C CA . HIS B 1 82 ? -20.283 3.993 -20.252 1.00 33.65 82 HIS B CA 1
ATOM 1519 C C . HIS B 1 82 ? -19.694 5.224 -20.962 1.00 34.33 82 HIS B C 1
ATOM 1520 O O . HIS B 1 82 ? -18.997 5.098 -21.977 1.00 37.06 82 HIS B O 1
ATOM 1527 N N . LEU B 1 83 ? -19.942 6.406 -20.416 1.00 32.76 83 LEU B N 1
ATOM 1528 C CA . LEU B 1 83 ? -19.507 7.657 -21.039 1.00 35.27 83 LEU B CA 1
ATOM 1529 C C . LEU B 1 83 ? -17.981 7.701 -21.069 1.00 35.80 83 LEU B C 1
ATOM 1530 O O . LEU B 1 83 ? -17.389 8.127 -22.067 1.00 32.57 83 LEU B O 1
ATOM 1535 N N . TYR B 1 84 ? -17.352 7.250 -19.976 1.00 31.97 84 TYR B N 1
ATOM 1536 C CA . TYR B 1 84 ? -15.895 7.239 -19.914 1.00 37.52 84 TYR B CA 1
ATOM 1537 C C . TYR B 1 84 ? -15.328 6.299 -20.974 1.00 41.44 84 TYR B C 1
ATOM 1538 O O . TYR B 1 84 ? -14.367 6.642 -21.657 1.00 35.53 84 TYR B O 1
ATOM 1547 N N . GLY B 1 85 ? -15.967 5.152 -21.153 1.00 38.81 85 GLY B N 1
ATOM 1548 C CA . GLY B 1 85 ? -15.561 4.177 -22.151 1.00 35.95 85 GLY B CA 1
ATOM 1549 C C . GLY B 1 85 ? -15.665 4.688 -23.579 1.00 41.66 85 GLY B C 1
ATOM 1550 O O . GLY B 1 85 ? -14.764 4.455 -24.409 1.00 42.21 85 GLY B O 1
ATOM 1551 N N . LYS B 1 86 ? -16.735 5.422 -23.870 1.00 35.97 86 LYS B N 1
ATOM 1552 C CA . LYS B 1 86 ? -16.881 6.034 -25.200 1.00 43.43 86 LYS B CA 1
ATOM 1553 C C . LYS B 1 86 ? -15.828 7.121 -25.435 1.00 43.07 86 LYS B C 1
ATOM 1554 O O . LYS B 1 86 ? -15.326 7.255 -26.553 1.00 40.56 86 LYS B O 1
ATOM 1560 N N . TRP B 1 87 ? -15.512 7.914 -24.406 1.00 35.94 87 TRP B N 1
ATOM 1561 C CA . TRP B 1 87 ? -14.506 8.963 -24.567 1.00 39.04 87 TRP B CA 1
ATOM 1562 C C . TRP B 1 87 ? -13.134 8.370 -24.898 1.00 40.36 87 TRP B C 1
ATOM 1563 O O . TRP B 1 87 ? -12.472 8.806 -25.859 1.00 40.32 87 TRP B O 1
ATOM 1574 N N . ILE B 1 88 ? -12.688 7.386 -24.120 1.00 33.42 88 ILE B N 1
ATOM 1575 C CA . ILE B 1 88 ? -11.319 6.902 -24.304 1.00 45.97 88 ILE B CA 1
ATOM 1576 C C . ILE B 1 88 ? -11.136 6.142 -25.619 1.00 49.15 88 ILE B C 1
ATOM 1577 O O . ILE B 1 88 ? -10.047 6.127 -26.187 1.00 40.03 88 ILE B O 1
ATOM 1582 N N . LYS B 1 89 ? -12.198 5.543 -26.128 1.00 48.11 89 LYS B N 1
ATOM 1583 C CA . LYS B 1 89 ? -12.140 4.949 -27.456 1.00 53.25 89 LYS B CA 1
ATOM 1584 C C . LYS B 1 89 ? -11.881 6.013 -28.529 1.00 52.57 89 LYS B C 1
ATOM 1585 O O . LYS B 1 89 ? -11.395 5.699 -29.607 1.00 53.17 89 LYS B O 1
ATOM 1588 N N . LYS B 1 90 ? -12.221 7.261 -28.227 1.00 55.92 90 LYS B N 1
ATOM 1589 C CA . LYS B 1 90 ? -12.189 8.358 -29.198 1.00 58.77 90 LYS B CA 1
ATOM 1590 C C . LYS B 1 90 ? -11.056 9.372 -28.977 1.00 55.01 90 LYS B C 1
ATOM 1591 O O . LYS B 1 90 ? -10.655 10.068 -29.899 1.00 49.35 90 LYS B O 1
ATOM 1597 N N . ALA B 1 91 ? -10.569 9.480 -27.743 1.00 42.06 91 ALA B N 1
ATOM 1598 C CA . ALA B 1 91 ? -9.783 10.630 -27.351 1.00 39.06 91 ALA B CA 1
ATOM 1599 C C . ALA B 1 91 ? -8.443 10.576 -28.066 1.00 37.62 91 ALA B C 1
ATOM 1600 O O . ALA B 1 91 ? -7.836 9.525 -28.162 1.00 39.03 91 ALA B O 1
ATOM 1602 N N . ASP B 1 92 ? -8.026 11.709 -28.610 1.00 42.11 92 ASP B N 1
ATOM 1603 C CA . ASP B 1 92 ? -6.710 11.824 -29.197 1.00 36.02 92 ASP B CA 1
ATOM 1604 C C . ASP B 1 92 ? -5.921 12.807 -28.323 1.00 38.22 92 ASP B C 1
ATOM 1605 O O . ASP B 1 92 ? -6.004 14.019 -28.477 1.00 35.89 92 ASP B O 1
ATOM 1610 N N . HIS B 1 93 ? -5.133 12.272 -27.409 1.00 35.75 93 HIS B N 1
ATOM 1611 C CA . HIS B 1 93 ? -4.448 13.102 -26.449 1.00 33.90 93 HIS B CA 1
ATOM 1612 C C . HIS B 1 93 ? -3.341 13.926 -27.090 1.00 33.10 93 HIS B C 1
ATOM 1613 O O . HIS B 1 93 ? -3.103 15.056 -26.687 1.00 35.19 93 HIS B O 1
ATOM 1620 N N . GLY B 1 94 ? -2.660 13.362 -28.090 1.00 34.86 94 GLY B N 1
ATOM 1621 C CA . GLY B 1 94 ? -1.640 14.107 -28.796 1.00 43.86 94 GLY B CA 1
ATOM 1622 C C . GLY B 1 94 ? -2.280 15.321 -29.441 1.00 40.42 94 GLY B C 1
ATOM 1623 O O . GLY B 1 94 ? -1.697 16.386 -29.468 1.00 33.17 94 GLY B O 1
ATOM 1624 N N . LYS B 1 95 ? -3.494 15.169 -29.961 1.00 39.18 95 LYS B N 1
ATOM 1625 C CA . LYS B 1 95 ? -4.174 16.310 -30.569 1.00 37.05 95 LYS B CA 1
ATOM 1626 C C . LYS B 1 95 ? -4.525 17.371 -29.528 1.00 31.14 95 LYS B C 1
ATOM 1627 O O . LYS B 1 95 ? -4.374 18.569 -29.780 1.00 33.19 95 LYS B O 1
ATOM 1630 N N . ILE B 1 96 ? -4.966 16.947 -28.354 1.00 30.94 96 ILE B N 1
ATOM 1631 C CA . ILE B 1 96 ? -5.260 17.899 -27.289 1.00 31.11 96 ILE B CA 1
ATOM 1632 C C . ILE B 1 96 ? -4.003 18.676 -26.891 1.00 30.14 96 ILE B C 1
ATOM 1633 O O . ILE B 1 96 ? -4.051 19.883 -26.681 1.00 24.31 96 ILE B O 1
ATOM 1638 N N . TYR B 1 97 ? -2.868 17.979 -26.795 1.00 28.62 97 TYR B N 1
ATOM 1639 C CA . TYR B 1 97 ? -1.612 18.645 -26.449 1.00 26.55 97 TYR B CA 1
ATOM 1640 C C . TYR B 1 97 ? -1.306 19.714 -27.503 1.00 25.12 97 TYR B C 1
ATOM 1641 O O . TYR B 1 97 ? -0.901 20.830 -27.194 1.00 27.90 97 TYR B O 1
ATOM 1650 N N . GLN B 1 98 ? -1.478 19.354 -28.755 1.00 26.27 98 GLN B N 1
ATOM 1651 C CA . GLN B 1 98 ? -1.198 20.284 -29.863 1.00 27.29 98 GLN B CA 1
ATOM 1652 C C . GLN B 1 98 ? -2.164 21.491 -29.750 1.00 28.17 98 GLN B C 1
ATOM 1653 O O . GLN B 1 98 ? -1.787 22.640 -29.929 1.00 26.08 98 GLN B O 1
ATOM 1659 N N . GLU B 1 99 ? -3.428 21.219 -29.450 1.00 26.27 99 GLU B N 1
ATOM 1660 C CA . GLU B 1 99 ? -4.385 22.336 -29.306 1.00 29.81 99 GLU B CA 1
ATOM 1661 C C . GLU B 1 99 ? -4.072 23.253 -28.115 1.00 27.52 99 GLU B C 1
ATOM 1662 O O . GLU B 1 99 ? -4.254 24.462 -28.203 1.00 28.37 99 GLU B O 1
ATOM 1668 N N . ILE B 1 100 ? -3.544 22.709 -27.021 1.00 23.66 100 ILE B N 1
ATOM 1669 C CA . ILE B 1 100 ? -3.031 23.586 -25.978 1.00 28.39 100 ILE B CA 1
ATOM 1670 C C . ILE B 1 100 ? -1.900 24.467 -26.479 1.00 23.18 100 ILE B C 1
ATOM 1671 O O . ILE B 1 100 ? -1.859 25.656 -26.158 1.00 26.16 100 ILE B O 1
ATOM 1676 N N . SER B 1 101 ? -0.940 23.889 -27.206 1.00 23.95 101 SER B N 1
ATOM 1677 C CA . SER B 1 101 ? 0.190 24.662 -27.699 1.00 28.20 101 SER B CA 1
ATOM 1678 C C . SER B 1 101 ? -0.317 25.737 -28.663 1.00 27.90 101 SER B C 1
ATOM 1679 O O . SER B 1 101 ? 0.147 26.897 -28.633 1.00 26.84 101 SER B O 1
ATOM 1682 N N . ASP B 1 102 ? -1.292 25.354 -29.496 1.00 24.49 102 ASP B N 1
ATOM 1683 C CA . ASP B 1 102 ? -1.899 26.310 -30.455 1.00 29.39 102 ASP B CA 1
ATOM 1684 C C . ASP B 1 102 ? -2.576 27.478 -29.706 1.00 24.25 102 ASP B C 1
ATOM 1685 O O . ASP B 1 102 ? -2.413 28.671 -30.045 1.00 27.17 102 ASP B O 1
ATOM 1690 N N . GLU B 1 103 ? -3.313 27.123 -28.672 1.00 23.92 103 GLU B N 1
ATOM 1691 C CA . GLU B 1 103 ? -4.001 28.136 -27.845 1.00 24.89 103 GLU B CA 1
ATOM 1692 C C . GLU B 1 103 ? -3.002 29.056 -27.093 1.00 27.88 103 GLU B C 1
ATOM 1693 O O . GLU B 1 103 ? -3.188 30.275 -27.040 1.00 24.65 103 GLU B O 1
ATOM 1699 N N . ASN B 1 104 ? -1.914 28.499 -26.551 1.00 25.87 104 ASN B N 1
ATOM 1700 C CA . ASN B 1 104 ? -0.877 29.337 -25.935 1.00 26.88 104 ASN B CA 1
ATOM 1701 C C . ASN B 1 104 ? -0.382 30.394 -26.927 1.00 25.52 104 ASN B C 1
ATOM 1702 O O . ASN B 1 104 ? -0.195 31.572 -26.595 1.00 25.97 104 ASN B O 1
ATOM 1707 N N . LEU B 1 105 ? -0.106 29.961 -28.144 1.00 26.89 105 LEU B N 1
ATOM 1708 C CA . LEU B 1 105 ? 0.483 30.883 -29.114 1.00 28.87 105 LEU B CA 1
ATOM 1709 C C . LEU B 1 105 ? -0.573 31.909 -29.511 1.00 31.52 105 LEU B C 1
ATOM 1710 O O . LEU B 1 105 ? -0.258 33.080 -29.711 1.00 28.94 105 LEU B O 1
ATOM 1715 N N . ALA B 1 106 ? -1.814 31.456 -29.659 1.00 26.19 106 ALA B N 1
ATOM 1716 C CA . ALA B 1 106 ? -2.929 32.364 -29.980 1.00 34.06 106 ALA B CA 1
ATOM 1717 C C . ALA B 1 106 ? -3.147 33.448 -28.892 1.00 31.10 106 ALA B C 1
ATOM 1718 O O . ALA B 1 106 ? -3.420 34.611 -29.215 1.00 33.78 106 ALA B O 1
ATOM 1720 N N . LEU B 1 107 ? -3.021 33.087 -27.619 1.00 27.25 107 LEU B N 1
ATOM 1721 C CA . LEU B 1 107 ? -3.145 34.075 -26.535 1.00 28.70 107 LEU B CA 1
ATOM 1722 C C . LEU B 1 107 ? -2.012 35.071 -26.538 1.00 33.15 107 LEU B C 1
ATOM 1723 O O . LEU B 1 107 ? -2.196 36.239 -26.207 1.00 28.83 107 LEU B O 1
ATOM 1728 N N . MET B 1 108 ? -0.832 34.623 -26.942 1.00 29.29 108 MET B N 1
ATOM 1729 C CA . MET B 1 108 ? 0.297 35.548 -27.073 1.00 33.20 108 MET B CA 1
ATOM 1730 C C . MET B 1 108 ? 0.078 36.552 -28.208 1.00 33.33 108 MET B C 1
ATOM 1731 O O . MET B 1 108 ? 0.387 37.733 -28.068 1.00 40.25 108 MET B O 1
ATOM 1736 N N . ARG B 1 109 ? -0.462 36.073 -29.318 1.00 35.98 109 ARG B N 1
ATOM 1737 C CA . ARG B 1 109 ? -0.823 36.919 -30.448 1.00 38.96 109 ARG B CA 1
ATOM 1738 C C . ARG B 1 109 ? -1.840 37.972 -30.024 1.00 39.24 109 ARG B C 1
ATOM 1739 O O . ARG B 1 109 ? -1.721 39.130 -30.395 1.00 41.72 109 ARG B O 1
ATOM 1747 N N . GLU B 1 110 ? -2.844 37.582 -29.243 1.00 36.17 110 GLU B N 1
ATOM 1748 C CA . GLU B 1 110 ? -3.821 38.558 -28.766 1.00 38.47 110 GLU B CA 1
ATOM 1749 C C . GLU B 1 110 ? -3.108 39.709 -28.055 1.00 34.92 110 GLU B C 1
ATOM 1750 O O . GLU B 1 110 ? -3.481 40.865 -28.240 1.00 41.64 110 GLU B O 1
ATOM 1756 N N . ARG B 1 111 ? -2.032 39.414 -27.332 1.00 36.68 111 ARG B N 1
ATOM 1757 C CA . ARG B 1 111 ? -1.287 40.465 -26.612 1.00 34.91 111 ARG B CA 1
ATOM 1758 C C . ARG B 1 111 ? -0.726 41.507 -27.570 1.00 48.74 111 ARG B C 1
ATOM 1759 O O . ARG B 1 111 ? -0.803 42.697 -27.284 1.00 49.67 111 ARG B O 1
ATOM 1767 N N . LEU B 1 112 ? -0.154 41.061 -28.698 1.00 50.20 112 LEU B N 1
ATOM 1768 C CA . LEU B 1 112 ? 0.434 41.978 -29.669 1.00 45.33 112 LEU B CA 1
ATOM 1769 C C . LEU B 1 112 ? -0.638 42.896 -30.232 1.00 51.64 112 LEU B C 1
ATOM 1770 O O . LEU B 1 112 ? -0.348 44.007 -30.667 1.00 53.92 112 LEU B O 1
ATOM 1775 N N . MET B 1 113 ? -1.873 42.409 -30.254 1.00 49.29 113 MET B N 1
ATOM 1776 C CA . MET B 1 113 ? -2.979 43.175 -30.802 1.00 50.24 113 MET B CA 1
ATOM 1777 C C . MET B 1 113 ? -3.247 44.394 -29.930 1.00 65.46 113 MET B C 1
ATOM 1778 O O . MET B 1 113 ? -3.433 45.498 -30.441 1.00 67.83 113 MET B O 1
ATOM 1783 N N . GLU B 1 114 ? -3.227 44.197 -28.615 1.00 70.08 114 GLU B N 1
ATOM 1784 C CA . GLU B 1 114 ? -3.335 45.303 -27.668 1.00 73.15 114 GLU B CA 1
ATOM 1785 C C . GLU B 1 114 ? -2.020 46.073 -27.641 1.00 78.48 114 GLU B C 1
ATOM 1786 O O . GLU B 1 114 ? -1.380 46.170 -26.597 1.00 78.57 114 GLU B O 1
ATOM 1789 N N . THR B 1 115 ? -1.626 46.612 -28.798 1.00 82.42 115 THR B N 1
ATOM 1790 C CA . THR B 1 115 ? -0.336 47.292 -28.966 1.00 74.86 115 THR B CA 1
ATOM 1791 C C . THR B 1 115 ? -0.410 48.420 -30.007 1.00 73.28 115 THR B C 1
ATOM 1792 O O . THR B 1 115 ? -1.297 48.442 -30.872 1.00 74.57 115 THR B O 1
#

Organism: Arabidopsis thaliana (NCBI:txid3702)

B-factor: mean 40.61, std 14.19, range [18.79, 89.72]

Secondary structure (P-SEA, 3-state):
caaaaaaaaaaaaaaaaaaaaaaaaccccaaaaaaaaaaaccccccaaaaaaaaaaaccaaaaaaaaaaaaaaaaaaaacccaaaaaaaaaaaaaaaaaaaaac/caaaaaaaaaaaaaaaaaaaaaaaaacccaaaaaaaaaaaaacccccaaaaaaaaaaccaaaaaaaaaaaaaaaaaaaacccaaaaaaaaaaaaaaaaaaaaaac

GO terms:
  GO:0009570 chloroplast stroma (C, IDA)
  GO:0044183 protein folding chaperone (F, IDA)
  GO:0006457 protein folding (P, IDA)

InterPro domains:
  IPR003435 Chaperonin-like RbcX [PF02341] (91-192)
  IPR003435 Chaperonin-like RbcX [PTHR33791] (43-201)
  IPR038052 Chaperonin-like RbcX superfamily [G3DSA:1.10.1200.210] (78-203)
  IPR038052 Chaperonin-like RbcX superfamily [SSF158615] (85-201)

Nearest PDB structures (foldseek):
  4gr6-assembly1_A  TM=1.010E+00  e=2.298E-15  Arabidopsis thaliana
  2py8-assembly3_D-2  TM=9.324E-01  e=1.798E-04  Synechocystis sp. PCC 6803
  2py8-assembly2_A  TM=8.844E-01  e=3.236E-04  Synechocystis sp. PCC 6803
  2pei-assembly6_K  TM=8.605E-01  e=3.860E-04  Picosynechococcus sp. PCC 7002
  2z44-assembly1_A-2  TM=8.151E-01  e=7.811E-04  unclassified